Protein AF-A0A6P6WYI9-F1 (afdb_monomer_lite)

Secondary structure (DSSP, 8-state):
------TT-PPP--PPB-S-S-HHHHHHHHHHHHHHTT--HHHHHHHGGGGB-HHHHHHHHTSPTT---SHHHHHHHHHHHHGGGS--PPPGGGGGG-PPPTT--HHHHHHHHHHHHTTSSS--HHHHHHHHHHTSPSSHHHHHHHHS---SHHHHHHHHHHHHHHHHHHHHHHHHHHHHT-S-SSSSSSSS-----------------

Structure (mmCIF, N/CA/C/O backbone):
data_AF-A0A6P6WYI9-F1
#
_entry.id   AF-A0A6P6WYI9-F1
#
loop_
_atom_site.group_PDB
_atom_site.id
_atom_site.type_symbol
_atom_site.label_atom_id
_atom_site.label_alt_id
_atom_site.label_comp_id
_atom_site.label_asym_id
_atom_site.label_entity_id
_atom_site.label_seq_id
_atom_site.pdbx_PDB_ins_code
_atom_site.Cartn_x
_atom_site.Cartn_y
_atom_site.Cartn_z
_atom_site.occupancy
_atom_site.B_iso_or_equiv
_atom_site.auth_seq_id
_atom_site.auth_comp_id
_atom_site.auth_asym_id
_atom_site.auth_atom_id
_atom_site.pdbx_PDB_model_num
ATOM 1 N N . MET A 1 1 ? 25.125 -23.340 -33.933 1.00 39.91 1 MET A N 1
ATOM 2 C CA . MET A 1 1 ? 24.617 -22.852 -32.630 1.00 39.91 1 MET A CA 1
ATOM 3 C C . MET A 1 1 ? 23.196 -23.364 -32.427 1.00 39.91 1 MET A C 1
ATOM 5 O O . MET A 1 1 ? 22.316 -22.996 -33.195 1.00 39.91 1 MET A O 1
ATOM 9 N N . LYS A 1 2 ? 22.971 -24.270 -31.467 1.00 37.84 2 LYS A N 1
ATOM 10 C CA . LYS A 1 2 ? 21.627 -24.784 -31.151 1.00 37.84 2 LYS A CA 1
ATOM 11 C C . LYS A 1 2 ? 20.863 -23.712 -30.361 1.00 37.84 2 LYS A C 1
ATOM 13 O O . LYS A 1 2 ? 21.356 -23.261 -29.332 1.00 37.84 2 LYS A O 1
ATOM 18 N N . ARG A 1 3 ? 19.685 -23.293 -30.841 1.00 44.09 3 ARG A N 1
ATOM 19 C CA . ARG A 1 3 ? 18.732 -22.496 -30.051 1.00 44.09 3 ARG A CA 1
ATOM 20 C C . ARG A 1 3 ? 18.259 -23.381 -28.897 1.00 44.09 3 ARG A C 1
ATOM 22 O O . ARG A 1 3 ? 17.590 -24.380 -29.141 1.00 44.09 3 ARG A O 1
ATOM 29 N N . GLY A 1 4 ? 18.658 -23.055 -27.671 1.00 42.94 4 GLY A N 1
ATOM 30 C CA . GLY A 1 4 ? 18.122 -23.706 -26.480 1.00 42.94 4 GLY A CA 1
ATOM 31 C C . GLY A 1 4 ? 16.623 -23.436 -26.399 1.00 42.94 4 GLY A C 1
ATOM 32 O O . GLY A 1 4 ? 16.208 -22.287 -26.280 1.00 42.94 4 GLY A O 1
ATOM 33 N N . SER A 1 5 ? 15.816 -24.486 -26.518 1.00 48.47 5 SER A N 1
ATOM 34 C CA . SER A 1 5 ? 14.397 -24.444 -26.179 1.00 48.47 5 SER A CA 1
ATOM 35 C C . SER A 1 5 ? 14.292 -24.362 -24.660 1.00 48.47 5 SER A C 1
ATOM 37 O O . SER A 1 5 ? 14.731 -25.287 -23.984 1.00 48.47 5 SER A O 1
ATOM 39 N N . LEU A 1 6 ? 13.739 -23.271 -24.123 1.00 49.16 6 LEU A N 1
ATOM 40 C CA . LEU A 1 6 ? 13.355 -23.184 -22.712 1.00 49.16 6 LEU A CA 1
ATOM 41 C C . LEU A 1 6 ? 12.179 -24.150 -22.487 1.00 49.16 6 LEU A C 1
ATOM 43 O O . LEU A 1 6 ? 11.105 -23.910 -23.044 1.00 49.16 6 LEU A O 1
ATOM 47 N N . PRO A 1 7 ? 12.339 -25.253 -21.735 1.00 47.44 7 PRO A N 1
ATOM 48 C CA . PRO A 1 7 ? 11.233 -26.163 -21.486 1.00 47.44 7 PRO A CA 1
ATOM 49 C C . PRO A 1 7 ? 10.217 -25.472 -20.564 1.00 47.44 7 PRO A C 1
ATOM 51 O O . PRO A 1 7 ? 10.558 -25.020 -19.476 1.00 47.44 7 PRO A O 1
ATOM 54 N N . ASN A 1 8 ? 8.964 -25.380 -21.017 1.00 55.22 8 ASN A N 1
ATOM 55 C CA . ASN A 1 8 ? 7.774 -25.031 -20.228 1.00 55.22 8 ASN A CA 1
ATOM 56 C C . ASN A 1 8 ? 7.814 -23.724 -19.408 1.00 55.22 8 ASN A C 1
ATOM 58 O O . ASN A 1 8 ? 7.170 -23.643 -18.360 1.00 55.22 8 ASN A O 1
ATOM 62 N N . PHE A 1 9 ? 8.486 -22.670 -19.886 1.00 60.91 9 PHE A N 1
ATOM 63 C CA . PHE A 1 9 ? 8.340 -21.345 -19.277 1.00 60.91 9 PHE A CA 1
ATOM 64 C C . PHE A 1 9 ? 6.944 -20.777 -19.579 1.00 60.91 9 PHE A C 1
ATOM 66 O O . PHE A 1 9 ? 6.682 -20.278 -20.675 1.00 60.91 9 PHE A O 1
ATOM 73 N N . LYS A 1 10 ? 6.031 -20.873 -18.610 1.00 67.25 10 LYS A N 1
ATOM 74 C CA . LYS A 1 10 ? 4.743 -20.177 -18.656 1.00 67.25 10 LYS A CA 1
ATOM 75 C C . LYS A 1 10 ? 4.925 -18.786 -18.067 1.00 67.25 10 LYS A C 1
ATOM 77 O O . LYS A 1 10 ? 5.412 -18.641 -16.949 1.00 67.25 10 LYS A O 1
ATOM 82 N N . LEU A 1 11 ? 4.529 -17.772 -18.830 1.00 73.00 11 LEU A N 1
ATOM 83 C CA . LEU A 1 11 ? 4.530 -16.394 -18.357 1.00 73.00 11 LEU A CA 1
ATOM 84 C C . LEU A 1 11 ? 3.631 -16.276 -17.116 1.00 73.00 11 LEU A C 1
ATOM 86 O O . LEU A 1 11 ? 2.504 -16.780 -17.147 1.00 73.00 11 LEU A O 1
ATOM 90 N N . PRO A 1 12 ? 4.100 -15.617 -16.042 1.00 78.12 12 PRO A N 1
ATOM 91 C CA . PRO A 1 12 ? 3.256 -15.313 -14.899 1.00 78.12 12 PRO A CA 1
ATOM 92 C C . PRO A 1 12 ? 2.014 -14.538 -15.341 1.00 78.12 12 PRO A C 1
ATOM 94 O O . PRO A 1 12 ? 2.100 -13.636 -16.178 1.00 78.12 12 PRO A O 1
ATOM 97 N N . THR A 1 13 ? 0.860 -14.859 -14.763 1.00 81.81 13 THR A N 1
ATOM 98 C CA . THR A 1 13 ? -0.363 -14.083 -14.977 1.00 81.81 13 THR A CA 1
ATOM 99 C C . THR A 1 13 ? -0.266 -12.788 -14.173 1.00 81.81 13 THR A C 1
ATOM 101 O O . THR A 1 13 ? -0.633 -12.740 -13.003 1.00 81.81 13 THR A O 1
ATOM 104 N N . LEU A 1 14 ? 0.277 -11.744 -14.795 1.00 87.81 14 LEU A N 1
ATOM 105 C CA . LEU A 1 14 ? 0.334 -10.393 -14.240 1.00 87.81 14 LEU A CA 1
ATOM 106 C C . LEU A 1 14 ? -0.554 -9.470 -15.065 1.00 87.81 14 LEU A C 1
ATOM 108 O O . LEU A 1 14 ? -0.603 -9.582 -16.291 1.00 87.81 14 LEU A O 1
ATOM 112 N N . LEU A 1 15 ? -1.221 -8.536 -14.391 1.00 90.19 15 LEU A N 1
ATOM 113 C CA . LEU A 1 15 ? -1.984 -7.497 -15.068 1.00 90.19 15 LEU A CA 1
ATOM 114 C C . LEU A 1 15 ? -1.015 -6.563 -15.821 1.00 90.19 15 LEU A C 1
ATOM 116 O O . LEU A 1 15 ? -0.094 -6.029 -15.192 1.00 90.19 15 LEU A O 1
ATOM 120 N N . PRO A 1 16 ? -1.196 -6.351 -17.138 1.00 94.50 16 PRO A N 1
ATOM 121 C CA . PRO A 1 16 ? -0.377 -5.406 -17.881 1.00 94.50 16 PRO A CA 1
ATOM 122 C C . PRO A 1 16 ? -0.572 -3.973 -17.379 1.00 94.50 16 PRO A C 1
ATOM 124 O O . PRO A 1 16 ? -1.687 -3.561 -17.062 1.00 94.50 16 PRO A O 1
ATOM 127 N N . TYR A 1 17 ? 0.501 -3.189 -17.352 1.00 96.81 17 TYR A N 1
ATOM 128 C CA . TYR A 1 17 ? 0.447 -1.787 -16.947 1.00 96.81 17 TYR A CA 1
ATOM 129 C C . TYR A 1 17 ? 0.025 -0.894 -18.111 1.00 96.81 17 TYR A C 1
ATOM 131 O O . TYR A 1 17 ? 0.674 -0.890 -19.155 1.00 96.81 17 TYR A O 1
ATOM 139 N N . ASP A 1 18 ? -1.048 -0.125 -17.947 1.00 95.12 18 ASP A N 1
ATOM 140 C CA . ASP A 1 18 ? -1.584 0.789 -18.970 1.00 95.12 18 ASP A CA 1
ATOM 141 C C . ASP A 1 18 ? -0.986 2.202 -18.924 1.00 95.12 18 ASP A C 1
ATOM 143 O O . ASP A 1 18 ? -1.166 2.985 -19.863 1.00 95.12 18 ASP A O 1
ATOM 147 N N . GLY A 1 19 ? -0.243 2.526 -17.865 1.00 93.88 19 GLY A N 1
ATOM 148 C CA . GLY A 1 19 ? 0.228 3.881 -17.584 1.00 93.88 19 GLY A CA 1
ATOM 149 C C . GLY A 1 19 ? -0.501 4.570 -16.429 1.00 93.88 19 GLY A C 1
ATOM 150 O O . GLY A 1 19 ? -0.236 5.747 -16.196 1.00 93.88 19 GLY A O 1
ATOM 151 N N . ARG A 1 20 ? -1.414 3.885 -15.729 1.00 91.94 20 ARG A N 1
ATOM 152 C CA . ARG A 1 20 ? -2.145 4.384 -14.556 1.00 91.94 20 ARG A CA 1
ATOM 153 C C . ARG A 1 20 ? -1.809 3.562 -13.314 1.00 91.94 20 ARG A C 1
ATOM 155 O O . ARG A 1 20 ? -1.570 2.360 -13.391 1.00 91.94 20 ARG A O 1
ATOM 162 N N . GLY A 1 21 ? -1.876 4.202 -12.149 1.00 89.50 21 GLY A N 1
ATOM 163 C CA . GLY A 1 21 ? -1.577 3.552 -10.877 1.00 89.50 21 GLY A CA 1
ATOM 164 C C . GLY A 1 21 ? -0.116 3.720 -10.468 1.00 89.50 21 GLY A C 1
ATOM 165 O O . GLY A 1 21 ? 0.598 4.578 -10.985 1.00 89.50 21 GLY A O 1
ATOM 166 N N . ASP A 1 22 ? 0.298 2.938 -9.472 1.00 91.19 22 ASP A N 1
ATOM 167 C CA . ASP A 1 22 ? 1.640 3.036 -8.904 1.00 91.19 22 ASP A CA 1
ATOM 168 C C . ASP A 1 22 ? 2.657 2.228 -9.740 1.00 91.19 22 ASP A C 1
ATOM 170 O O . ASP A 1 22 ? 2.578 0.991 -9.766 1.00 91.19 22 ASP A O 1
ATOM 174 N N . PRO A 1 23 ? 3.618 2.890 -10.412 1.00 94.50 23 PRO A N 1
ATOM 175 C CA . PRO A 1 23 ? 4.603 2.208 -11.245 1.00 94.50 23 PRO A CA 1
ATOM 176 C C . PRO A 1 23 ? 5.610 1.376 -10.434 1.00 94.50 23 PRO A C 1
ATOM 178 O O . PRO A 1 23 ? 6.108 0.372 -10.946 1.00 94.50 23 PRO A O 1
ATOM 181 N N . GLU A 1 24 ? 5.897 1.739 -9.178 1.00 93.75 24 GLU A N 1
ATOM 182 C CA . GLU A 1 24 ? 6.796 0.966 -8.310 1.00 93.75 24 GLU A CA 1
ATOM 183 C C . GLU A 1 24 ? 6.151 -0.363 -7.923 1.00 93.75 24 GLU A C 1
ATOM 185 O O . GLU A 1 24 ? 6.794 -1.408 -8.023 1.00 93.75 24 GLU A O 1
ATOM 190 N N . ASN A 1 25 ? 4.858 -0.350 -7.580 1.00 92.12 25 ASN A N 1
ATOM 191 C CA . ASN A 1 25 ? 4.119 -1.580 -7.284 1.00 92.12 25 ASN A CA 1
ATOM 192 C C . ASN A 1 25 ? 4.085 -2.525 -8.491 1.00 92.12 25 ASN A C 1
ATOM 194 O O . ASN A 1 25 ? 4.284 -3.732 -8.331 1.00 92.12 25 ASN A O 1
ATOM 198 N N . HIS A 1 26 ? 3.877 -1.991 -9.702 1.00 95.38 26 HIS A N 1
ATOM 199 C CA . HIS A 1 26 ? 3.927 -2.800 -10.920 1.00 95.38 26 HIS A CA 1
ATOM 200 C C . HIS A 1 26 ? 5.315 -3.417 -11.137 1.00 95.38 26 HIS A C 1
ATOM 202 O O . HIS A 1 26 ? 5.415 -4.628 -11.339 1.00 95.38 26 HIS A O 1
ATOM 208 N N . LEU A 1 27 ? 6.388 -2.620 -11.047 1.00 96.00 27 LEU A N 1
ATOM 209 C CA . LEU A 1 27 ? 7.759 -3.120 -11.188 1.00 96.00 27 LEU A CA 1
ATOM 210 C C . LEU A 1 27 ? 8.105 -4.164 -10.127 1.00 96.00 27 LEU A C 1
ATOM 212 O O . LEU A 1 27 ? 8.719 -5.176 -10.455 1.00 96.00 27 LEU A O 1
ATOM 216 N N . HIS A 1 28 ? 7.693 -3.954 -8.877 1.00 94.69 28 HIS A N 1
ATOM 217 C CA . HIS A 1 28 ? 7.930 -4.902 -7.798 1.00 94.69 28 HIS A CA 1
ATOM 218 C C . HIS A 1 28 ? 7.238 -6.242 -8.071 1.00 94.69 28 HIS A C 1
ATOM 220 O O . HIS A 1 28 ? 7.881 -7.289 -7.978 1.00 94.69 28 HIS A O 1
ATOM 226 N N . ALA A 1 29 ? 5.957 -6.224 -8.454 1.00 94.19 29 ALA A N 1
ATOM 227 C CA . ALA A 1 29 ? 5.210 -7.434 -8.794 1.00 94.19 29 ALA A CA 1
ATOM 228 C C . ALA A 1 29 ? 5.814 -8.154 -10.010 1.00 94.19 29 ALA A C 1
ATOM 230 O O . ALA A 1 29 ? 6.025 -9.366 -9.969 1.00 94.19 29 ALA A O 1
ATOM 231 N N . PHE A 1 30 ? 6.153 -7.400 -11.060 1.00 95.12 30 PHE A N 1
ATOM 232 C CA . PHE A 1 30 ? 6.799 -7.918 -12.260 1.00 95.12 30 PHE A CA 1
ATOM 233 C C . PHE A 1 30 ? 8.150 -8.566 -11.935 1.00 95.12 30 PHE A C 1
ATOM 235 O O . PHE A 1 30 ? 8.316 -9.767 -12.128 1.00 95.12 30 PHE A O 1
ATOM 242 N N . ILE A 1 31 ? 9.100 -7.821 -11.369 1.00 94.62 31 ILE A N 1
ATOM 243 C CA . ILE A 1 31 ? 10.450 -8.324 -11.083 1.00 94.62 31 ILE A CA 1
ATOM 244 C C . ILE A 1 31 ? 10.399 -9.516 -10.119 1.00 94.62 31 ILE A C 1
ATOM 246 O O . ILE A 1 31 ? 11.080 -10.513 -10.356 1.00 94.62 31 ILE A O 1
ATOM 250 N N . SER A 1 32 ? 9.574 -9.456 -9.070 1.00 93.06 32 SER A N 1
ATOM 251 C CA . SER A 1 32 ? 9.430 -10.556 -8.106 1.00 93.06 32 SER A CA 1
ATOM 252 C C . SER A 1 32 ? 8.931 -11.842 -8.764 1.00 93.06 32 SER A C 1
ATOM 254 O O . SER A 1 32 ? 9.475 -12.915 -8.498 1.00 93.06 32 SER A O 1
ATOM 256 N N . ALA A 1 33 ? 7.957 -11.744 -9.676 1.00 92.00 33 ALA A N 1
ATOM 257 C CA . ALA A 1 33 ? 7.435 -12.902 -10.395 1.00 92.00 33 ALA A CA 1
ATOM 258 C C . ALA A 1 33 ? 8.512 -13.587 -11.247 1.00 92.00 33 ALA A C 1
ATOM 260 O O . ALA A 1 33 ? 8.584 -14.810 -11.260 1.00 92.00 33 ALA A O 1
ATOM 261 N N . PHE A 1 34 ? 9.377 -12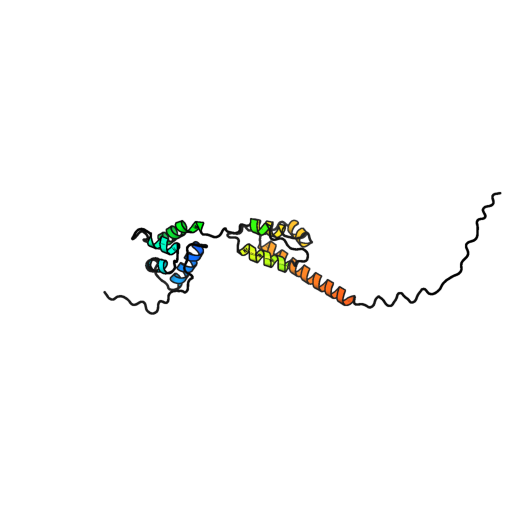.830 -11.928 1.00 91.56 34 PHE A N 1
ATOM 262 C CA . PHE A 1 34 ? 10.440 -13.405 -12.765 1.00 91.56 34 PHE A CA 1
ATOM 263 C C . PHE A 1 34 ? 11.656 -13.878 -11.962 1.00 91.56 34 PHE A C 1
ATOM 265 O O . PHE A 1 34 ? 12.274 -14.883 -12.323 1.00 91.56 34 PHE A O 1
ATOM 272 N N . ARG A 1 35 ? 11.970 -13.216 -10.844 1.00 89.94 35 ARG A N 1
ATOM 273 C CA . ARG A 1 35 ? 13.013 -13.670 -9.913 1.00 89.94 35 ARG A CA 1
ATOM 274 C C . ARG A 1 35 ? 12.679 -15.019 -9.282 1.00 89.94 35 ARG A C 1
ATOM 276 O O . ARG A 1 35 ? 13.592 -15.816 -9.089 1.00 89.94 35 ARG A O 1
ATOM 283 N N . LEU A 1 36 ? 11.397 -15.309 -9.040 1.00 88.25 36 LEU A N 1
ATOM 284 C CA . LEU A 1 36 ? 10.948 -16.622 -8.559 1.00 88.25 36 LEU A CA 1
ATOM 285 C C . LEU A 1 36 ? 11.334 -17.763 -9.516 1.00 88.25 36 LEU A C 1
ATOM 287 O O . LEU A 1 36 ? 11.640 -18.863 -9.070 1.00 88.25 36 LEU A O 1
ATOM 291 N N . TYR A 1 37 ? 11.372 -17.490 -10.821 1.00 87.25 37 TYR A N 1
ATOM 292 C CA . TYR A 1 37 ? 11.801 -18.443 -11.850 1.00 87.25 37 TYR A CA 1
ATOM 293 C C . TYR A 1 37 ? 13.294 -18.330 -12.196 1.00 87.25 37 TYR A C 1
ATOM 295 O O . TYR A 1 37 ? 13.721 -18.851 -13.226 1.00 87.25 37 TYR A O 1
ATOM 303 N N . CYS A 1 38 ? 14.085 -17.625 -11.378 1.00 88.44 38 CYS A N 1
ATOM 304 C CA . CYS A 1 38 ? 15.516 -17.391 -11.594 1.00 88.44 38 CYS A CA 1
ATOM 305 C C . CYS A 1 38 ? 15.846 -16.833 -12.992 1.00 88.44 38 CYS A C 1
ATOM 307 O O . CYS A 1 38 ? 16.894 -17.134 -13.567 1.00 88.44 38 CYS A O 1
ATOM 309 N N . VAL A 1 39 ? 14.946 -16.027 -13.561 1.00 90.94 39 VAL A N 1
ATOM 310 C CA . VAL A 1 39 ? 15.145 -15.421 -14.880 1.00 90.94 39 VAL A CA 1
ATOM 311 C C . VAL A 1 39 ? 16.174 -14.299 -14.769 1.00 90.94 39 VAL A C 1
ATOM 313 O O . VAL A 1 39 ? 16.099 -13.465 -13.870 1.00 90.94 39 VAL A O 1
ATOM 316 N N . SER A 1 40 ? 17.135 -14.267 -15.693 1.00 92.75 40 SER A N 1
ATOM 317 C CA . SER A 1 40 ? 18.181 -13.244 -15.699 1.00 92.75 40 SER A CA 1
ATOM 318 C C . SER A 1 40 ? 17.631 -11.855 -16.032 1.00 92.75 40 SER A C 1
ATOM 320 O O . SER A 1 40 ? 16.721 -11.709 -16.850 1.00 92.75 40 SER A O 1
ATOM 322 N N . ASP A 1 41 ? 18.257 -10.816 -15.481 1.00 93.50 41 ASP A N 1
ATOM 323 C CA . ASP A 1 41 ? 17.900 -9.410 -15.715 1.00 93.50 41 ASP A CA 1
ATOM 324 C C . ASP A 1 41 ? 17.799 -9.049 -17.206 1.00 93.50 41 ASP A C 1
ATOM 326 O O . ASP A 1 41 ? 16.889 -8.337 -17.627 1.00 93.50 41 ASP A O 1
ATOM 330 N N . SER A 1 42 ? 18.688 -9.595 -18.041 1.00 9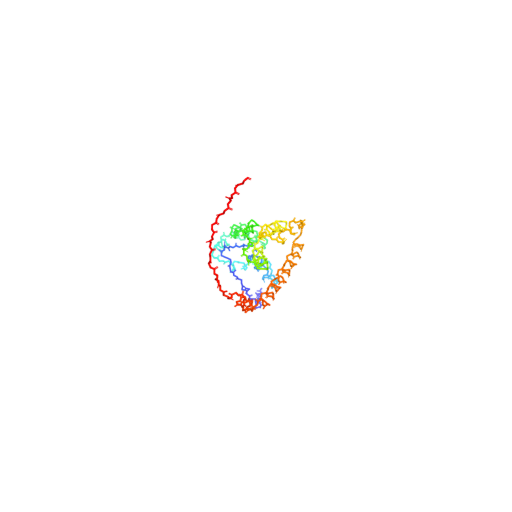1.19 42 SER A N 1
ATOM 331 C CA . SER A 1 42 ? 18.664 -9.362 -19.490 1.00 91.19 42 SER A CA 1
ATOM 332 C C . SER A 1 42 ? 17.414 -9.928 -20.168 1.00 91.19 42 SER A C 1
ATOM 334 O O . SER A 1 42 ? 16.909 -9.337 -21.125 1.00 91.19 42 SER A O 1
ATOM 336 N N . VAL A 1 43 ? 16.893 -11.055 -19.680 1.00 91.94 43 VAL A N 1
ATOM 337 C CA . VAL A 1 43 ? 15.643 -11.650 -20.164 1.00 91.94 43 VAL A CA 1
ATOM 338 C C . VAL A 1 43 ? 14.443 -10.894 -19.594 1.00 91.94 43 VAL A C 1
ATOM 340 O O . VAL A 1 43 ? 13.518 -10.600 -20.350 1.00 91.94 43 VAL A O 1
ATOM 343 N N . ILE A 1 44 ? 14.488 -10.491 -18.319 1.00 93.12 44 ILE A N 1
ATOM 344 C CA . ILE A 1 44 ? 13.465 -9.6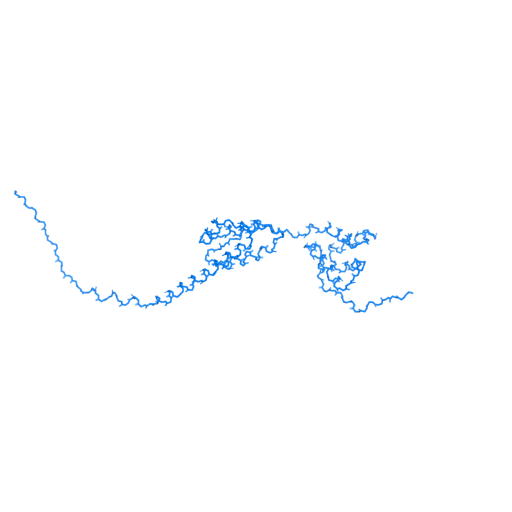40 -17.686 1.00 93.12 44 ILE A CA 1
ATOM 345 C C . ILE A 1 44 ? 13.246 -8.363 -18.511 1.00 93.12 44 ILE A C 1
ATOM 347 O O . ILE A 1 44 ? 12.112 -8.070 -18.894 1.00 93.12 44 ILE A O 1
ATOM 351 N N . CYS A 1 45 ? 14.318 -7.654 -18.881 1.00 93.31 45 CYS A N 1
ATOM 352 C CA . CYS A 1 45 ? 14.219 -6.441 -19.698 1.00 93.31 45 CYS A CA 1
ATOM 353 C C . CYS A 1 45 ? 13.581 -6.682 -21.072 1.00 93.31 45 CYS A C 1
ATOM 355 O O . CYS A 1 45 ? 12.824 -5.844 -21.556 1.00 93.31 45 CYS A O 1
ATOM 357 N N . ARG A 1 46 ? 13.872 -7.824 -21.709 1.00 91.12 46 ARG A N 1
ATOM 358 C CA . ARG A 1 46 ? 13.312 -8.175 -23.027 1.00 91.12 46 ARG A CA 1
ATOM 359 C C . ARG A 1 46 ? 11.834 -8.535 -22.962 1.00 91.12 46 ARG A C 1
ATOM 361 O O . ARG A 1 46 ? 11.115 -8.300 -23.927 1.00 91.12 46 ARG A O 1
ATOM 368 N N . ILE A 1 47 ? 11.396 -9.128 -21.856 1.00 92.62 47 ILE A N 1
ATOM 369 C CA . ILE A 1 47 ? 10.013 -9.566 -21.664 1.00 92.62 47 ILE A CA 1
ATOM 370 C C . ILE A 1 47 ? 9.119 -8.412 -21.193 1.00 92.62 47 ILE A C 1
ATOM 372 O O . ILE A 1 47 ? 7.934 -8.403 -21.515 1.00 92.62 47 ILE A O 1
ATOM 376 N N . PHE A 1 48 ? 9.669 -7.420 -20.488 1.00 94.38 48 PHE A N 1
ATOM 377 C CA . PHE A 1 48 ? 8.914 -6.299 -19.918 1.00 94.38 48 PHE A CA 1
ATOM 378 C C . PHE A 1 48 ? 7.859 -5.663 -20.847 1.00 94.38 48 PHE A C 1
ATOM 380 O O . PHE A 1 48 ? 6.728 -5.486 -20.397 1.00 94.38 48 PHE A O 1
ATOM 387 N N . PRO A 1 49 ? 8.121 -5.406 -22.146 1.00 93.62 49 PRO A N 1
ATOM 388 C CA . PRO A 1 49 ? 7.135 -4.783 -23.038 1.00 93.62 49 PRO A CA 1
ATOM 389 C C . PRO A 1 49 ? 5.853 -5.602 -23.232 1.00 93.62 49 PRO A C 1
ATOM 391 O O . PRO A 1 49 ? 4.807 -5.038 -23.552 1.00 93.62 49 PRO A O 1
ATOM 394 N N . VAL A 1 50 ? 5.915 -6.924 -23.027 1.00 93.62 50 VAL A N 1
ATOM 395 C CA . VAL A 1 50 ? 4.751 -7.826 -23.082 1.00 93.62 50 VAL A CA 1
ATOM 396 C C . VAL A 1 50 ? 3.753 -7.500 -21.968 1.00 93.62 50 VAL A C 1
ATOM 398 O O . VAL A 1 50 ? 2.548 -7.641 -22.164 1.00 93.62 50 VAL A O 1
ATOM 401 N N . PHE A 1 51 ? 4.245 -6.995 -20.835 1.00 95.50 51 PHE A N 1
ATOM 402 C CA . PHE A 1 51 ? 3.464 -6.625 -19.653 1.00 95.50 51 PHE A CA 1
ATOM 403 C C . PHE A 1 51 ? 3.082 -5.142 -19.625 1.00 95.50 51 PHE A C 1
ATOM 405 O O . PHE A 1 51 ? 2.632 -4.637 -18.601 1.00 95.50 51 PHE A O 1
ATOM 412 N N . LEU A 1 52 ? 3.216 -4.445 -20.754 1.00 96.69 52 LEU A N 1
ATOM 413 C CA . LEU A 1 52 ? 2.748 -3.075 -20.926 1.00 96.69 52 LEU A CA 1
ATOM 414 C C . LEU A 1 52 ? 1.565 -3.036 -21.892 1.00 96.69 52 LEU A C 1
ATOM 416 O O . LEU A 1 52 ? 1.513 -3.787 -22.868 1.00 96.69 52 LEU A O 1
ATOM 420 N N . GLN A 1 53 ? 0.647 -2.102 -21.686 1.00 96.44 53 GLN A N 1
ATOM 421 C CA . GLN A 1 53 ? -0.459 -1.813 -22.595 1.00 96.44 53 GLN A CA 1
ATOM 422 C C . GLN A 1 53 ? -0.630 -0.302 -22.790 1.00 96.44 53 GLN A C 1
ATOM 424 O O . GLN A 1 53 ? 0.039 0.499 -22.139 1.00 96.44 53 GLN A O 1
ATOM 429 N N . GLU A 1 54 ? -1.477 0.078 -23.747 1.00 95.44 54 GLU A N 1
ATOM 430 C CA . GLU A 1 54 ? -1.867 1.468 -24.018 1.00 95.44 54 GLU A CA 1
ATOM 431 C C . GLU A 1 54 ? -0.685 2.463 -24.016 1.00 95.44 54 GLU A C 1
ATOM 433 O O . GLU A 1 54 ? 0.231 2.374 -24.842 1.00 95.44 54 GLU A O 1
ATOM 438 N N . THR A 1 55 ? -0.711 3.425 -23.093 1.00 95.69 55 THR A N 1
ATOM 439 C CA . THR A 1 55 ? 0.245 4.528 -22.981 1.00 95.69 55 THR A CA 1
ATOM 440 C C . THR A 1 55 ? 1.632 4.024 -22.605 1.00 95.69 55 THR A C 1
ATOM 442 O O . THR A 1 55 ? 2.627 4.506 -23.151 1.00 95.69 55 THR A O 1
ATOM 445 N N . ALA A 1 56 ? 1.711 3.020 -21.729 1.00 97.12 56 ALA A N 1
ATOM 446 C CA . ALA A 1 56 ? 2.980 2.434 -21.318 1.00 97.12 56 ALA A CA 1
ATOM 447 C C . ALA A 1 56 ? 3.677 1.700 -22.464 1.00 97.12 56 ALA A C 1
ATOM 449 O O . ALA A 1 56 ? 4.875 1.890 -22.682 1.00 97.12 56 ALA A O 1
ATOM 450 N N . ARG A 1 57 ? 2.923 0.934 -23.263 1.00 96.31 57 ARG A N 1
ATOM 451 C CA . ARG A 1 57 ? 3.483 0.254 -24.439 1.00 96.31 57 ARG A CA 1
ATOM 452 C C . ARG A 1 57 ? 3.960 1.254 -25.491 1.00 96.31 57 ARG A C 1
ATOM 454 O O . ARG A 1 57 ? 5.067 1.107 -25.998 1.00 96.31 57 ARG A O 1
ATOM 461 N N . LYS A 1 58 ? 3.160 2.288 -25.786 1.00 96.12 58 LYS A N 1
ATOM 462 C CA . LYS A 1 58 ? 3.539 3.354 -26.734 1.00 96.12 58 LYS A CA 1
ATOM 463 C C . LYS A 1 58 ? 4.829 4.054 -26.317 1.00 96.12 58 LYS A C 1
ATOM 465 O O . LYS A 1 58 ? 5.699 4.261 -27.154 1.00 96.12 58 LYS A O 1
ATOM 470 N N . TRP A 1 59 ? 4.962 4.380 -25.031 1.00 96.38 59 TRP A N 1
ATOM 471 C CA . TRP A 1 59 ? 6.191 4.960 -24.497 1.00 96.38 59 TRP A CA 1
ATOM 472 C C . TRP A 1 59 ? 7.392 4.034 -24.706 1.00 96.38 59 TRP A C 1
ATOM 474 O O . TRP A 1 59 ? 8.402 4.487 -25.233 1.00 96.38 59 TRP A O 1
ATOM 484 N N . PHE A 1 60 ? 7.273 2.749 -24.353 1.00 95.00 60 PHE A N 1
ATOM 485 C CA . PHE A 1 60 ? 8.385 1.808 -24.485 1.00 95.00 60 PHE A CA 1
ATOM 486 C C . PHE A 1 60 ? 8.822 1.644 -25.947 1.00 95.00 60 PHE A C 1
ATOM 488 O O . PHE A 1 60 ? 10.011 1.677 -26.246 1.00 95.00 60 PHE A O 1
ATOM 495 N N . CYS A 1 61 ? 7.865 1.510 -26.872 1.00 93.06 61 CYS A N 1
ATOM 496 C CA . CYS A 1 61 ? 8.145 1.405 -28.307 1.00 93.06 61 CYS A CA 1
ATOM 497 C C . CYS A 1 61 ? 8.757 2.681 -28.907 1.00 93.06 61 CYS A C 1
ATOM 499 O O . CYS A 1 61 ? 9.396 2.599 -29.950 1.00 93.06 61 CYS A O 1
ATOM 501 N N . GLY A 1 62 ? 8.554 3.839 -28.273 1.00 93.62 62 GLY A N 1
ATOM 502 C CA . GLY A 1 62 ? 9.132 5.118 -28.689 1.00 93.62 62 GLY A CA 1
ATOM 503 C C . GLY A 1 62 ? 10.522 5.405 -28.115 1.00 93.62 62 GLY A C 1
ATOM 504 O O . GLY A 1 62 ? 11.081 6.458 -28.409 1.00 93.62 62 GLY A O 1
ATOM 505 N N . LEU A 1 63 ? 11.078 4.519 -27.282 1.00 93.69 63 LEU A N 1
ATOM 506 C CA . LEU A 1 63 ? 12.436 4.683 -26.767 1.00 93.69 63 LEU A CA 1
ATOM 507 C C . LEU A 1 63 ? 13.469 4.501 -27.881 1.00 93.69 63 LEU A C 1
ATOM 509 O O . LEU A 1 63 ? 13.310 3.671 -28.777 1.00 93.69 63 LEU A O 1
ATOM 513 N N . GLU A 1 64 ? 14.575 5.237 -27.780 1.00 92.19 64 GLU A N 1
ATOM 514 C CA . GLU A 1 64 ? 15.708 5.058 -28.682 1.00 92.19 64 GLU A CA 1
ATOM 515 C C . GLU A 1 64 ? 16.210 3.611 -28.650 1.00 92.19 64 GLU A C 1
ATOM 517 O O . GLU A 1 64 ? 16.294 2.963 -27.596 1.00 92.19 64 GLU A O 1
ATOM 522 N N . SER A 1 65 ? 16.563 3.101 -29.829 1.00 86.62 65 SER A N 1
ATOM 523 C CA . SER A 1 65 ? 17.091 1.749 -29.969 1.00 86.62 65 SER A CA 1
ATOM 524 C C . SER A 1 65 ? 18.336 1.570 -29.105 1.00 86.62 65 SER A C 1
ATOM 526 O O . SER A 1 65 ? 19.254 2.380 -29.156 1.00 86.62 65 SER A O 1
ATOM 528 N N . ARG A 1 66 ? 18.384 0.469 -28.345 1.00 84.25 66 ARG A N 1
ATOM 529 C CA . ARG A 1 66 ? 19.489 0.138 -27.424 1.00 84.25 66 ARG A CA 1
ATOM 530 C C . ARG A 1 66 ? 19.701 1.156 -26.292 1.00 84.25 66 ARG A C 1
ATOM 532 O O . ARG A 1 66 ? 20.782 1.197 -25.734 1.00 84.25 66 ARG A O 1
ATOM 539 N N . SER A 1 67 ? 18.684 1.925 -25.905 1.00 89.19 67 SER A N 1
ATOM 540 C CA . SER A 1 67 ? 18.780 2.878 -24.782 1.00 89.19 67 SER A CA 1
ATOM 541 C C . SER A 1 67 ? 18.680 2.254 -23.380 1.00 89.19 67 SER A C 1
ATOM 543 O O . SER A 1 67 ? 18.757 2.979 -22.389 1.00 89.19 67 SER A O 1
ATOM 545 N N . ILE A 1 68 ? 18.475 0.937 -23.278 1.00 91.44 68 ILE A N 1
ATOM 546 C CA . ILE A 1 68 ? 18.374 0.191 -22.017 1.00 91.44 68 ILE A CA 1
ATOM 547 C C . ILE A 1 68 ? 19.389 -0.953 -22.046 1.00 91.44 68 ILE A C 1
ATOM 549 O O . ILE A 1 68 ? 19.221 -1.921 -22.792 1.00 91.44 68 ILE A O 1
ATOM 553 N N . PHE A 1 69 ? 20.422 -0.849 -21.217 1.00 90.19 69 PHE A N 1
ATOM 554 C CA . PHE A 1 69 ? 21.524 -1.802 -21.081 1.00 90.19 69 PHE A CA 1
ATOM 555 C C . PHE A 1 69 ? 21.425 -2.652 -19.809 1.00 90.19 69 PHE A C 1
ATOM 557 O O . PHE A 1 69 ? 22.040 -3.716 -19.738 1.00 90.19 69 PHE A O 1
ATOM 564 N N . SER A 1 70 ? 20.636 -2.229 -18.816 1.00 95.31 70 SER A N 1
ATOM 565 C CA . SER A 1 70 ? 20.453 -2.960 -17.556 1.00 95.31 70 SER A CA 1
ATOM 566 C C . SER A 1 70 ? 19.017 -2.909 -17.030 1.00 95.31 70 SER A C 1
ATOM 568 O O . SER A 1 70 ? 18.218 -2.056 -17.421 1.00 95.31 70 SER A O 1
ATOM 570 N N . LEU A 1 71 ? 18.692 -3.812 -16.097 1.00 95.50 71 LEU A N 1
ATOM 571 C CA . LEU A 1 71 ? 17.421 -3.765 -15.369 1.00 95.50 71 LEU A CA 1
ATOM 572 C C . LEU A 1 71 ? 17.292 -2.482 -14.537 1.00 95.50 71 LEU A C 1
ATOM 574 O O . LEU A 1 71 ? 16.210 -1.907 -14.474 1.00 95.50 71 LEU A O 1
ATOM 578 N N . GLY A 1 72 ? 18.392 -1.987 -13.964 1.00 96.56 72 GLY A N 1
ATOM 579 C CA . GLY A 1 72 ? 18.401 -0.719 -13.230 1.00 96.56 72 GLY A CA 1
ATOM 580 C C . GLY A 1 72 ? 18.029 0.478 -14.110 1.00 96.56 72 GLY A C 1
ATOM 581 O O . GLY A 1 72 ? 17.224 1.315 -13.709 1.00 96.56 72 GLY A O 1
ATOM 582 N N . GLU A 1 73 ? 18.542 0.540 -15.340 1.00 96.25 73 GLU A N 1
ATOM 583 C CA . GLU A 1 73 ? 18.170 1.594 -16.294 1.00 96.25 73 GLU A CA 1
ATOM 584 C C . GLU A 1 73 ? 16.713 1.497 -16.738 1.00 96.25 73 GLU A C 1
ATOM 586 O O . GLU A 1 73 ? 16.046 2.527 -16.864 1.00 96.25 73 GLU A O 1
ATOM 591 N N . LEU A 1 74 ? 16.206 0.277 -16.948 1.00 96.44 74 LEU A N 1
ATOM 592 C CA . LEU A 1 74 ? 14.795 0.056 -17.247 1.00 96.44 74 LEU A CA 1
ATOM 593 C C . LEU A 1 74 ? 13.910 0.609 -16.127 1.00 96.44 74 LEU A C 1
ATOM 595 O O . LEU A 1 74 ? 13.002 1.395 -16.398 1.00 96.44 74 LEU A O 1
ATOM 599 N N . VAL A 1 75 ? 14.201 0.218 -14.882 1.00 97.31 75 VAL A N 1
ATOM 600 C CA . VAL A 1 75 ? 13.488 0.675 -13.683 1.00 97.31 75 VAL A CA 1
ATOM 601 C C . VAL A 1 75 ? 13.523 2.198 -13.600 1.00 97.31 75 VAL A C 1
ATOM 603 O O . VAL A 1 75 ? 12.468 2.824 -13.533 1.00 97.31 75 VAL A O 1
ATOM 606 N N . ASN A 1 76 ? 14.705 2.809 -13.704 1.00 96.75 76 ASN A N 1
ATOM 607 C CA . ASN A 1 76 ? 14.857 4.261 -13.615 1.00 96.75 76 ASN A CA 1
ATOM 608 C C . ASN A 1 76 ? 14.066 5.004 -14.697 1.00 96.75 76 ASN A C 1
ATOM 610 O O . ASN A 1 76 ? 13.335 5.943 -14.386 1.00 96.75 76 ASN A O 1
ATOM 614 N N . LYS A 1 77 ? 14.162 4.583 -15.965 1.00 96.88 77 LYS A N 1
ATOM 615 C CA . LYS A 1 77 ? 13.417 5.219 -17.065 1.00 96.88 77 LYS A CA 1
ATOM 616 C C . LYS A 1 77 ? 11.907 5.052 -16.902 1.00 96.88 77 LYS A C 1
ATOM 618 O O . LYS A 1 77 ? 11.162 5.992 -17.179 1.00 96.88 77 LYS A O 1
ATOM 623 N N . PHE A 1 78 ? 11.458 3.880 -16.456 1.00 97.12 78 PHE A N 1
ATOM 624 C CA . PHE A 1 78 ? 10.041 3.605 -16.238 1.00 97.12 78 PHE A CA 1
ATOM 625 C C . PHE A 1 78 ? 9.468 4.443 -15.093 1.00 97.12 78 PHE A C 1
ATOM 627 O O . PHE A 1 78 ? 8.453 5.113 -15.283 1.00 97.12 78 PHE A O 1
ATOM 634 N N . ILE A 1 79 ? 10.147 4.478 -13.942 1.00 96.56 79 ILE A N 1
ATOM 635 C CA . ILE A 1 79 ? 9.756 5.322 -12.809 1.00 96.56 79 ILE A CA 1
ATOM 636 C C . ILE A 1 79 ? 9.753 6.789 -13.219 1.00 96.56 79 ILE A C 1
ATOM 638 O O . ILE A 1 79 ? 8.736 7.453 -13.059 1.00 96.56 79 ILE A O 1
ATOM 642 N N . HIS A 1 80 ? 10.825 7.287 -13.837 1.00 96.00 80 HIS A N 1
ATOM 643 C CA . HIS A 1 80 ? 10.883 8.675 -14.296 1.00 96.00 80 HIS A CA 1
ATOM 644 C C . HIS A 1 80 ? 9.712 9.032 -15.227 1.00 96.00 80 HIS A C 1
ATOM 646 O O . HIS A 1 80 ? 9.180 10.139 -15.168 1.00 96.00 80 HIS A O 1
ATOM 652 N N . ARG A 1 81 ? 9.278 8.099 -16.086 1.00 95.69 81 ARG A N 1
ATOM 653 C CA . ARG A 1 81 ? 8.145 8.330 -16.987 1.00 95.69 81 ARG A CA 1
ATOM 654 C C . ARG A 1 81 ? 6.795 8.348 -16.270 1.00 95.69 81 ARG A C 1
ATOM 656 O O . ARG A 1 81 ? 5.946 9.154 -16.645 1.00 95.69 81 ARG A O 1
ATOM 663 N N . PHE A 1 82 ? 6.580 7.441 -15.321 1.00 95.94 82 PHE A N 1
ATOM 664 C CA . PHE A 1 82 ? 5.255 7.158 -14.762 1.00 95.94 82 PHE A CA 1
ATOM 665 C C . PHE A 1 82 ? 5.095 7.553 -13.291 1.00 95.94 82 PHE A C 1
ATOM 667 O O . PHE A 1 82 ? 4.029 7.345 -12.733 1.00 95.94 82 PHE A O 1
ATOM 674 N N . ILE A 1 83 ? 6.083 8.167 -12.635 1.00 92.19 83 ILE A N 1
ATOM 675 C CA . ILE A 1 83 ? 5.962 8.538 -11.213 1.00 92.19 83 ILE A CA 1
ATOM 676 C C . ILE A 1 83 ? 4.752 9.444 -10.940 1.00 92.19 83 ILE A C 1
ATOM 678 O O . ILE A 1 83 ? 4.108 9.324 -9.901 1.00 92.19 83 ILE A O 1
ATOM 682 N N . SER A 1 84 ? 4.383 10.296 -11.900 1.00 88.31 84 SER A N 1
ATOM 683 C CA . SER A 1 84 ? 3.210 11.171 -11.810 1.00 88.31 84 SER A CA 1
ATOM 684 C C . SER A 1 84 ? 1.870 10.454 -12.001 1.00 88.31 84 SER A C 1
ATOM 686 O O . SER A 1 84 ? 0.837 11.036 -11.682 1.00 88.31 84 SER A O 1
ATOM 688 N N . SER A 1 85 ? 1.851 9.209 -12.498 1.00 89.56 85 SER A N 1
ATOM 689 C CA . SER A 1 85 ? 0.622 8.407 -12.587 1.00 89.56 85 SER A CA 1
ATOM 690 C C . SER A 1 85 ? 0.243 7.748 -11.263 1.00 89.56 85 SER A C 1
ATOM 692 O O . SER A 1 85 ? -0.845 7.169 -11.166 1.00 89.56 85 SER A O 1
ATOM 694 N N . ARG A 1 86 ? 1.128 7.827 -10.256 1.00 85.06 86 ARG A N 1
ATOM 695 C CA . ARG A 1 86 ? 0.863 7.352 -8.901 1.00 85.06 86 ARG A CA 1
ATOM 696 C C . ARG A 1 86 ? -0.420 8.022 -8.386 1.00 85.06 86 ARG A C 1
ATOM 698 O O . ARG A 1 86 ? -0.517 9.250 -8.425 1.00 85.06 86 ARG A O 1
ATOM 705 N N . PRO A 1 87 ? -1.405 7.249 -7.892 1.00 78.75 87 PRO A N 1
ATOM 706 C CA . PRO A 1 87 ? -2.584 7.823 -7.263 1.00 78.75 87 PRO A CA 1
ATOM 707 C C . PRO A 1 87 ? -2.156 8.742 -6.124 1.00 78.75 87 PRO A C 1
ATOM 709 O O . PRO A 1 87 ? -1.211 8.417 -5.403 1.00 78.75 87 PRO A O 1
ATOM 712 N N . THR A 1 88 ? -2.851 9.864 -5.936 1.00 71.94 88 THR A N 1
ATOM 713 C CA . THR A 1 88 ? -2.599 10.751 -4.797 1.00 71.94 88 THR A CA 1
ATOM 714 C C . THR A 1 88 ? -2.635 9.924 -3.516 1.00 71.94 88 THR A C 1
ATOM 716 O O . THR A 1 88 ? -3.662 9.334 -3.171 1.00 71.94 88 THR A O 1
ATOM 719 N N . THR A 1 89 ? -1.493 9.826 -2.838 1.00 71.12 89 THR A N 1
ATOM 720 C CA . THR A 1 89 ? -1.388 9.047 -1.611 1.00 71.12 89 THR A CA 1
ATOM 721 C C . THR A 1 89 ? -2.215 9.735 -0.537 1.00 71.12 89 THR A C 1
ATOM 723 O O . THR A 1 89 ? -2.222 10.962 -0.401 1.00 71.12 89 THR A O 1
ATOM 726 N N . LYS A 1 90 ? -2.967 8.946 0.228 1.00 78.69 90 LYS A N 1
ATOM 727 C CA . LYS A 1 90 ? -3.658 9.482 1.394 1.00 78.69 90 LYS A CA 1
ATOM 728 C C . LYS A 1 90 ? -2.587 9.877 2.403 1.00 78.69 90 LYS A C 1
ATOM 730 O O . LYS A 1 90 ? -1.747 9.063 2.772 1.00 78.69 90 LYS A O 1
ATOM 735 N N . THR A 1 91 ? -2.595 11.137 2.811 1.00 82.38 91 THR A N 1
ATOM 736 C CA . THR A 1 91 ? -1.702 11.638 3.857 1.00 82.38 91 THR A CA 1
ATOM 737 C C . THR A 1 91 ? -2.301 11.341 5.224 1.00 82.38 91 THR A C 1
ATOM 739 O O . THR A 1 91 ? -3.505 11.111 5.344 1.00 82.38 91 THR A O 1
ATOM 742 N N . SER A 1 92 ? -1.504 11.419 6.290 1.00 82.38 92 SER A N 1
ATOM 743 C CA . SER A 1 92 ? -2.020 11.270 7.657 1.00 82.38 92 SER A CA 1
ATOM 744 C C . SER A 1 92 ? -3.148 12.257 7.991 1.00 82.38 92 SER A C 1
ATOM 746 O O . SER A 1 92 ? -3.977 11.962 8.846 1.00 82.38 92 SER A O 1
ATOM 748 N N . ALA A 1 93 ? -3.245 13.391 7.281 1.00 83.50 93 ALA A N 1
ATOM 749 C CA . ALA A 1 93 ? -4.361 14.327 7.414 1.00 83.50 93 ALA A CA 1
ATOM 750 C C . ALA A 1 93 ? -5.712 13.701 7.019 1.00 83.50 93 ALA A C 1
ATOM 752 O O . ALA A 1 93 ? -6.738 14.061 7.584 1.00 83.50 93 ALA A O 1
ATOM 753 N N . TYR A 1 94 ? -5.730 12.711 6.118 1.00 85.50 94 TYR A N 1
ATOM 754 C CA . TYR A 1 94 ? -6.939 11.948 5.793 1.00 85.50 94 TYR A CA 1
ATOM 755 C C . TYR A 1 94 ? -7.522 11.232 7.020 1.00 85.50 94 TYR A C 1
ATOM 757 O O . TYR A 1 94 ? -8.742 11.108 7.135 1.00 85.50 94 TYR A O 1
ATOM 765 N N . LEU A 1 95 ? -6.668 10.795 7.951 1.00 88.50 95 LEU A N 1
ATOM 766 C CA . LEU A 1 95 ? -7.101 10.094 9.158 1.00 88.50 95 LEU A CA 1
ATOM 767 C C . LEU A 1 95 ? -7.813 11.027 10.154 1.00 88.50 95 LEU A C 1
ATOM 769 O O . LEU A 1 95 ? -8.583 10.533 10.971 1.00 88.50 95 LEU A O 1
ATOM 773 N N . LEU A 1 96 ? -7.634 12.356 10.063 1.00 86.06 96 LEU A N 1
ATOM 774 C CA . LEU A 1 96 ? -8.328 13.325 10.932 1.00 86.06 96 LEU A CA 1
ATOM 775 C C . LEU A 1 96 ? -9.848 13.298 10.741 1.00 86.06 96 LEU A C 1
ATOM 777 O O . LEU A 1 96 ? -10.593 13.629 11.659 1.00 86.06 96 LEU A O 1
ATOM 781 N N . ASN A 1 97 ? -10.305 12.863 9.566 1.00 86.75 97 ASN A N 1
ATOM 782 C CA . ASN A 1 97 ? -11.725 12.723 9.253 1.00 86.75 97 ASN A CA 1
ATOM 783 C C . ASN A 1 97 ? -12.338 11.436 9.830 1.00 86.75 97 ASN A C 1
ATOM 785 O O . ASN A 1 97 ? -13.530 11.186 9.655 1.00 86.75 97 ASN A O 1
ATOM 789 N N . ILE A 1 98 ? -11.540 10.583 10.481 1.00 89.31 98 ILE A N 1
ATOM 790 C CA . ILE A 1 98 ? -12.011 9.340 11.087 1.00 89.31 98 ILE A CA 1
ATOM 791 C C . ILE A 1 98 ? -12.293 9.607 12.558 1.00 89.31 98 ILE A C 1
ATOM 793 O O . ILE A 1 98 ? -11.430 9.453 13.415 1.00 89.31 98 ILE A O 1
ATOM 797 N N . GLN A 1 99 ? -13.533 9.985 12.838 1.00 90.19 99 GLN A N 1
ATOM 798 C CA . GLN A 1 99 ? -14.031 10.138 14.199 1.00 90.19 99 GLN A CA 1
ATOM 799 C C . GLN A 1 99 ? -14.844 8.909 14.602 1.00 90.19 99 GLN A C 1
ATOM 801 O O . GLN A 1 99 ? -15.418 8.213 13.755 1.00 90.19 99 GLN A O 1
ATOM 806 N N . GLN A 1 100 ? -14.859 8.603 15.894 1.00 89.94 100 GLN A N 1
ATOM 807 C CA . GLN A 1 100 ? -15.795 7.658 16.479 1.00 89.94 100 GLN A CA 1
ATOM 808 C C . GLN A 1 100 ? -17.192 8.281 16.410 1.00 89.94 100 GLN A C 1
ATOM 810 O O . GLN A 1 100 ? -17.374 9.442 16.760 1.00 89.94 100 GLN A O 1
ATOM 815 N N . ASN A 1 101 ? -18.177 7.524 15.929 1.00 89.12 101 ASN A N 1
ATOM 816 C CA . ASN A 1 101 ? -19.556 8.002 15.838 1.00 89.12 101 ASN A CA 1
ATOM 817 C C . ASN A 1 101 ? -20.288 7.782 17.170 1.00 89.12 101 ASN A C 1
ATOM 819 O O . ASN A 1 101 ? -19.951 6.868 17.926 1.00 89.12 101 ASN A O 1
ATOM 823 N N . LEU A 1 102 ? -21.316 8.588 17.457 1.00 85.56 102 LEU A N 1
ATOM 824 C CA . LEU A 1 102 ? -22.111 8.428 18.678 1.00 85.56 102 LEU A CA 1
ATOM 825 C C . LEU A 1 102 ? -22.770 7.039 18.700 1.00 85.56 102 LEU A C 1
ATOM 827 O O . LEU A 1 102 ? -23.373 6.620 17.715 1.00 85.56 102 LEU A O 1
ATOM 831 N N . GLY A 1 103 ? -22.625 6.317 19.813 1.00 84.62 103 GLY A N 1
ATOM 832 C CA . GLY A 1 103 ? -23.136 4.948 19.959 1.00 84.62 103 GLY A CA 1
ATOM 833 C C . GLY A 1 103 ? -22.321 3.872 19.228 1.00 84.62 103 GLY A C 1
ATOM 834 O O . GLY A 1 103 ? -22.657 2.694 19.312 1.00 84.62 103 GLY A O 1
ATOM 835 N N . GLN A 1 104 ? -21.242 4.239 18.534 1.00 88.56 104 GLN A N 1
ATOM 836 C CA . GLN A 1 104 ? -20.348 3.273 17.916 1.00 88.56 104 GLN A CA 1
ATOM 837 C C . GLN A 1 104 ? -19.415 2.648 18.957 1.00 88.56 104 GLN A C 1
ATOM 839 O O . GLN A 1 104 ? -18.724 3.365 19.684 1.00 88.56 104 GLN A O 1
ATOM 844 N N . SER A 1 105 ? -19.324 1.316 18.954 1.00 89.06 105 SER A N 1
ATOM 845 C CA . SER A 1 105 ? -18.383 0.595 19.813 1.00 89.06 105 SER A CA 1
ATOM 846 C C . SER A 1 105 ? -16.931 0.930 19.495 1.00 89.06 105 SER A C 1
ATOM 848 O O . SER A 1 105 ? -16.561 1.180 18.337 1.00 89.06 105 SER A O 1
ATOM 850 N N . LEU A 1 106 ? -16.077 0.873 20.515 1.00 88.31 106 LEU A N 1
ATOM 851 C CA . LEU A 1 106 ? -14.649 1.115 20.353 1.00 88.31 106 LEU A CA 1
ATOM 852 C C . LEU A 1 106 ? -14.017 0.155 19.341 1.00 88.31 106 LEU A C 1
ATOM 854 O O . LEU A 1 106 ? -13.239 0.577 18.486 1.00 88.31 106 LEU A O 1
ATOM 858 N N . ARG A 1 107 ? -14.400 -1.126 19.387 1.00 91.44 107 ARG A N 1
ATOM 859 C CA . ARG A 1 107 ? -13.914 -2.155 18.457 1.00 91.44 107 ARG A CA 1
ATOM 860 C C . ARG A 1 107 ? -14.201 -1.781 17.001 1.00 91.44 107 ARG A C 1
ATOM 862 O O . ARG A 1 107 ? -13.310 -1.854 16.159 1.00 91.44 107 ARG A O 1
ATOM 869 N N . SER A 1 108 ? -15.424 -1.332 16.713 1.00 92.12 108 SER A N 1
ATOM 870 C CA . SER A 1 108 ? -15.812 -0.902 15.366 1.00 92.12 108 SER A CA 1
ATOM 871 C C . SER A 1 108 ? -15.024 0.332 14.910 1.00 92.12 108 SER A C 1
ATOM 873 O O . SER A 1 108 ? -14.657 0.443 13.739 1.00 92.12 108 SER A O 1
ATOM 875 N N . TYR A 1 109 ? -14.755 1.273 15.820 1.00 91.94 109 TYR A N 1
ATOM 876 C CA . TYR A 1 109 ? -13.971 2.470 15.509 1.00 91.94 109 TYR A CA 1
ATOM 877 C C . TYR A 1 109 ? -12.523 2.120 15.174 1.00 91.94 109 TYR A C 1
ATOM 879 O O . TYR A 1 109 ? -12.021 2.539 14.131 1.00 91.94 109 TYR A O 1
ATOM 887 N N . VAL A 1 110 ? -11.894 1.295 16.010 1.00 91.62 110 VAL A N 1
ATOM 888 C CA . VAL A 1 110 ? -10.520 0.816 15.825 1.00 91.62 110 VAL A CA 1
ATOM 889 C C . VAL A 1 110 ? -10.359 0.113 14.487 1.00 91.62 110 VAL A C 1
ATOM 891 O O . VAL A 1 110 ? -9.440 0.445 13.744 1.00 91.62 110 VAL A O 1
ATOM 894 N N . GLN A 1 111 ? -11.277 -0.795 14.151 1.00 92.69 111 GLN A N 1
ATOM 895 C CA . GLN A 1 111 ? -11.247 -1.509 12.879 1.00 92.69 111 GLN A CA 1
ATOM 896 C C . GLN A 1 111 ? -11.304 -0.535 11.694 1.00 92.69 111 GLN A C 1
ATOM 898 O O . GLN A 1 111 ? -10.420 -0.551 10.840 1.00 92.69 111 GLN A O 1
ATOM 903 N N . ARG A 1 112 ? -12.268 0.400 11.689 1.00 93.25 112 ARG A N 1
ATOM 904 C CA . ARG A 1 112 ? -12.368 1.407 10.620 1.00 93.25 112 ARG A CA 1
ATOM 905 C C . ARG A 1 112 ? -11.107 2.265 10.523 1.00 93.25 112 ARG A C 1
ATOM 907 O O . ARG A 1 112 ? -10.675 2.588 9.418 1.00 93.25 112 ARG A O 1
ATOM 914 N N . PHE A 1 113 ? -10.539 2.668 11.655 1.00 91.75 113 PHE A N 1
ATOM 915 C CA . PHE A 1 113 ? -9.322 3.468 11.669 1.00 91.75 113 PHE A CA 1
ATOM 916 C C . PHE A 1 113 ? -8.139 2.690 11.081 1.00 91.75 113 PHE A C 1
ATOM 918 O O . PHE A 1 113 ? -7.442 3.213 10.213 1.00 91.75 113 PHE A O 1
ATOM 925 N N . GLN A 1 114 ? -7.938 1.436 11.492 1.00 90.81 114 GLN A N 1
ATOM 926 C CA . GLN A 1 114 ? -6.862 0.577 10.990 1.00 90.81 114 GLN A CA 1
ATOM 927 C C . GLN A 1 114 ? -6.988 0.319 9.479 1.00 90.81 114 GLN A C 1
ATOM 929 O O . GLN A 1 114 ? -6.008 0.501 8.754 1.00 90.81 114 GLN A O 1
ATOM 934 N N . ASP A 1 115 ? -8.198 0.036 8.986 1.00 90.81 115 ASP A N 1
ATOM 935 C CA . ASP A 1 115 ? -8.486 -0.189 7.558 1.00 90.81 115 ASP A CA 1
ATOM 936 C C . ASP A 1 115 ? -8.147 1.019 6.668 1.00 90.81 115 ASP A C 1
ATOM 938 O O . ASP A 1 115 ? -7.866 0.889 5.471 1.00 90.81 115 ASP A O 1
ATOM 942 N N . LYS A 1 116 ? -8.207 2.232 7.225 1.00 89.50 116 LYS A N 1
ATOM 943 C CA . LYS A 1 116 ? -7.805 3.457 6.524 1.00 89.50 116 LYS A CA 1
ATOM 944 C C . LYS A 1 116 ? -6.334 3.792 6.747 1.00 89.50 116 LYS A C 1
ATOM 946 O O . LYS A 1 116 ? -5.696 4.277 5.818 1.00 89.50 116 LYS A O 1
ATOM 951 N N . SER A 1 117 ? -5.800 3.510 7.934 1.00 88.06 117 SER A N 1
ATOM 952 C CA . SER A 1 117 ? -4.398 3.740 8.296 1.00 88.06 117 SER A CA 1
ATOM 953 C C . SER A 1 117 ? -3.436 2.943 7.413 1.00 88.06 117 SER A C 1
ATOM 955 O O . SER A 1 117 ? -2.421 3.480 6.986 1.00 88.06 117 SER A O 1
ATOM 957 N N . VAL A 1 118 ? -3.789 1.706 7.037 1.00 86.06 118 VAL A N 1
ATOM 958 C CA . VAL A 1 118 ? -2.966 0.866 6.138 1.00 86.06 118 VAL A CA 1
ATOM 959 C C . VAL A 1 118 ? -2.775 1.464 4.735 1.00 86.06 118 VAL A C 1
ATOM 961 O O . VAL A 1 118 ? -1.896 1.046 3.993 1.00 86.06 118 VAL A O 1
ATOM 964 N N . GLN A 1 119 ? -3.594 2.451 4.358 1.00 83.69 119 GLN A N 1
ATOM 965 C CA . GLN A 1 119 ? -3.512 3.137 3.065 1.00 83.69 119 GLN A CA 1
ATOM 966 C C . GLN A 1 119 ? -2.561 4.343 3.100 1.00 83.69 119 GLN A C 1
ATOM 968 O O . GLN A 1 119 ? -2.365 4.986 2.068 1.00 83.69 119 GLN A O 1
ATOM 973 N N . ILE A 1 120 ? -2.019 4.680 4.276 1.00 84.44 120 ILE A N 1
ATOM 974 C CA . ILE A 1 120 ? -1.065 5.772 4.463 1.00 84.44 120 ILE A CA 1
ATOM 975 C C . ILE A 1 120 ? 0.354 5.199 4.324 1.00 84.44 120 ILE A C 1
ATOM 977 O O . ILE A 1 120 ? 0.736 4.359 5.141 1.00 84.44 120 ILE A O 1
ATOM 981 N N . PRO A 1 121 ? 1.141 5.619 3.319 1.00 77.31 121 PRO A N 1
ATOM 982 C CA . PRO A 1 121 ? 2.539 5.214 3.204 1.00 77.31 121 PRO A CA 1
ATOM 983 C C . PRO A 1 121 ? 3.382 5.857 4.315 1.00 77.31 121 PRO A C 1
ATOM 985 O O . PRO A 1 121 ? 3.130 7.001 4.692 1.00 77.31 121 PRO A O 1
ATOM 988 N N . ASP A 1 122 ? 4.369 5.116 4.829 1.00 74.06 122 ASP A N 1
ATOM 989 C CA . ASP A 1 122 ? 5.305 5.535 5.888 1.00 74.06 122 ASP A CA 1
ATOM 990 C C . ASP A 1 122 ? 4.655 6.325 7.042 1.00 74.06 122 ASP A C 1
ATOM 992 O O . ASP A 1 122 ? 5.002 7.483 7.312 1.00 74.06 122 ASP A O 1
ATOM 996 N N . PRO A 1 123 ? 3.682 5.725 7.753 1.00 78.06 123 PRO A N 1
ATOM 997 C CA . PRO A 1 123 ? 2.950 6.427 8.792 1.00 78.06 123 PRO A CA 1
ATOM 998 C C . PRO A 1 123 ? 3.875 6.790 9.960 1.00 78.06 123 PRO A C 1
ATOM 1000 O O . PRO A 1 123 ? 4.440 5.930 10.635 1.00 78.06 123 PRO A O 1
ATOM 1003 N N . ASN A 1 124 ? 3.989 8.087 10.254 1.00 85.75 124 ASN A N 1
ATOM 1004 C CA . ASN A 1 124 ? 4.688 8.553 11.447 1.00 85.75 124 ASN A CA 1
ATOM 1005 C C . ASN A 1 124 ? 3.904 8.146 12.706 1.00 85.75 124 ASN A C 1
ATOM 1007 O O . ASN A 1 124 ? 2.791 8.622 12.931 1.00 85.75 124 ASN A O 1
ATOM 1011 N N . GLU A 1 125 ? 4.507 7.311 13.551 1.00 87.88 125 GLU A N 1
ATOM 1012 C CA . GLU A 1 125 ? 3.894 6.766 14.770 1.00 87.88 125 GLU A CA 1
ATOM 1013 C C . GLU A 1 125 ? 3.281 7.844 15.678 1.00 87.88 125 GLU A C 1
ATOM 1015 O O . GLU A 1 125 ? 2.145 7.692 16.129 1.00 87.88 125 GLU A O 1
ATOM 1020 N N . LYS A 1 126 ? 3.968 8.972 15.889 1.00 87.19 126 LYS A N 1
ATOM 1021 C CA . LYS A 1 126 ? 3.449 10.064 16.729 1.00 87.19 126 LYS A CA 1
ATOM 1022 C C . LYS A 1 126 ? 2.217 10.717 16.112 1.00 87.19 126 LYS A C 1
ATOM 1024 O O . LYS A 1 126 ? 1.288 11.071 16.834 1.00 87.19 126 LYS A O 1
ATOM 1029 N N . VAL A 1 127 ? 2.202 10.858 14.787 1.00 87.38 127 VAL A N 1
ATOM 1030 C CA . VAL A 1 127 ? 1.050 11.398 14.058 1.00 87.38 127 VAL A CA 1
ATOM 1031 C C . VAL A 1 127 ? -0.127 10.433 14.144 1.00 87.38 127 VAL A C 1
ATOM 1033 O O . VAL A 1 127 ? -1.235 10.873 14.424 1.00 87.38 127 VAL A O 1
ATOM 1036 N N . ILE A 1 128 ? 0.097 9.126 13.981 1.00 88.81 128 ILE A N 1
ATOM 1037 C CA . ILE A 1 128 ? -0.969 8.125 14.118 1.00 88.81 128 ILE A CA 1
ATOM 1038 C C . ILE A 1 128 ? -1.577 8.156 15.516 1.00 88.81 128 ILE A C 1
ATOM 1040 O O . ILE A 1 128 ? -2.799 8.191 15.627 1.00 88.81 128 ILE A O 1
ATOM 1044 N N . ILE A 1 129 ? -0.749 8.196 16.566 1.00 88.12 129 ILE A N 1
ATOM 1045 C CA . ILE A 1 129 ? -1.230 8.318 17.947 1.00 88.12 129 ILE A CA 1
ATOM 1046 C C . ILE A 1 129 ? -2.087 9.577 18.075 1.00 88.12 129 ILE A C 1
ATOM 1048 O O . ILE A 1 129 ? -3.249 9.469 18.445 1.00 88.12 129 ILE A O 1
ATOM 1052 N N . ALA A 1 130 ? -1.559 10.747 17.704 1.00 86.44 130 ALA A N 1
ATOM 1053 C CA . ALA A 1 130 ? -2.277 12.012 17.838 1.00 86.44 130 ALA A CA 1
ATOM 1054 C C . ALA A 1 130 ? -3.628 12.001 17.103 1.00 86.44 130 ALA A C 1
ATOM 1056 O O . ALA A 1 130 ? -4.659 12.323 17.695 1.00 86.44 130 ALA A O 1
ATOM 1057 N N . VAL A 1 131 ? -3.640 11.573 15.838 1.00 89.38 131 VAL A N 1
ATOM 1058 C CA . VAL A 1 131 ? -4.851 11.547 15.010 1.00 89.38 131 VAL A CA 1
ATOM 1059 C C . VAL A 1 131 ? -5.867 10.531 15.531 1.00 89.38 131 VAL A C 1
ATOM 1061 O O . VAL A 1 131 ? -7.046 10.858 15.645 1.00 89.38 131 VAL A O 1
ATOM 1064 N N . PHE A 1 132 ? -5.418 9.335 15.918 1.00 88.69 132 PHE A N 1
ATOM 1065 C CA . PHE A 1 132 ? -6.285 8.322 16.518 1.00 88.69 132 PHE A CA 1
ATOM 1066 C C . PHE A 1 132 ? -6.926 8.825 17.813 1.00 88.69 132 PHE A C 1
ATOM 1068 O O . PHE A 1 132 ? -8.127 8.647 18.014 1.00 88.69 132 PHE A O 1
ATOM 1075 N N . THR A 1 133 ? -6.141 9.484 18.672 1.00 85.38 133 THR A N 1
ATOM 1076 C CA . THR A 1 133 ? -6.636 10.021 19.944 1.00 85.38 133 THR A CA 1
ATOM 1077 C C . THR A 1 133 ? -7.576 11.206 19.770 1.00 85.38 133 THR A C 1
ATOM 1079 O O . THR A 1 133 ? -8.518 11.348 20.541 1.00 85.38 133 THR A O 1
ATOM 1082 N N . ASN A 1 134 ? -7.370 12.016 18.730 1.00 84.75 134 ASN A N 1
ATOM 1083 C CA . ASN A 1 134 ? -8.254 13.126 18.387 1.00 84.75 134 ASN A CA 1
ATOM 1084 C C . ASN A 1 134 ? -9.618 12.653 17.856 1.00 84.75 134 ASN A C 1
ATOM 1086 O O . ASN A 1 134 ? -10.603 13.375 17.961 1.00 84.75 134 ASN A O 1
ATOM 1090 N N . GLY A 1 135 ? -9.686 11.453 17.275 1.00 82.75 135 GLY A N 1
ATOM 1091 C CA . GLY A 1 135 ? -10.927 10.894 16.742 1.00 82.75 135 GLY A CA 1
ATOM 1092 C C . GLY A 1 135 ? -11.881 10.321 17.797 1.00 82.75 135 GLY A C 1
ATOM 1093 O O . GLY A 1 135 ? -12.990 9.931 17.442 1.00 82.75 135 GLY A O 1
ATOM 1094 N N . PHE A 1 136 ? -11.498 10.253 19.076 1.00 81.12 136 PHE A N 1
ATOM 1095 C CA . PHE A 1 136 ? -12.374 9.738 20.130 1.00 81.12 136 PHE A CA 1
ATOM 1096 C C . PHE A 1 136 ? -13.548 10.670 20.441 1.00 81.12 136 PHE A C 1
ATOM 1098 O O . PHE A 1 136 ? -13.393 11.886 20.538 1.00 81.12 136 PHE A O 1
ATOM 1105 N N . ILE A 1 137 ? -14.710 10.079 20.732 1.00 70.88 137 ILE A N 1
ATOM 1106 C CA . ILE A 1 137 ? -15.757 10.789 21.472 1.00 70.88 137 ILE A CA 1
ATOM 1107 C C . ILE A 1 137 ? -15.310 10.900 22.931 1.00 70.88 137 ILE A C 1
ATOM 1109 O O . ILE A 1 137 ? -14.794 9.944 23.514 1.00 70.88 137 ILE A O 1
ATOM 1113 N N . VAL A 1 138 ? -15.505 12.075 23.532 1.00 59.78 138 VAL A N 1
ATOM 1114 C CA . VAL A 1 138 ? -15.203 12.328 24.946 1.00 59.78 138 VAL A CA 1
ATOM 1115 C C . VAL A 1 138 ? -15.895 11.279 25.835 1.00 59.78 138 VAL A C 1
ATOM 1117 O O . VAL A 1 138 ? -17.117 11.183 25.862 1.00 59.78 138 VAL A O 1
ATOM 1120 N N . GLY A 1 139 ? -15.096 10.495 26.563 1.00 58.25 139 GLY A N 1
ATOM 1121 C CA . GLY A 1 139 ? -15.507 9.413 27.468 1.00 58.25 139 GLY A CA 1
ATOM 1122 C C . GLY A 1 139 ? -14.326 8.938 28.332 1.00 58.25 139 GLY A C 1
ATOM 1123 O O . GLY A 1 139 ? -13.230 9.494 28.220 1.00 58.25 139 GLY A O 1
ATOM 1124 N N . GLU A 1 140 ? -14.508 7.921 29.185 1.00 58.22 140 GLU A N 1
ATOM 1125 C CA . GLU A 1 140 ? -13.475 7.452 30.141 1.00 58.22 140 GLU A CA 1
ATOM 1126 C C . GLU A 1 140 ? -12.122 7.161 29.471 1.00 58.22 140 GLU A C 1
ATOM 1128 O O . GLU A 1 140 ? -11.080 7.643 29.922 1.00 58.22 140 GLU A O 1
ATOM 1133 N N . LEU A 1 141 ? -12.130 6.486 28.320 1.00 58.47 141 LEU A N 1
ATOM 1134 C CA . LEU A 1 141 ? -10.907 6.177 27.577 1.00 58.47 141 LEU A CA 1
ATOM 1135 C C . LEU A 1 141 ? -10.242 7.416 26.981 1.00 58.47 141 LEU A C 1
ATOM 1137 O O . LEU A 1 141 ? -9.016 7.509 26.991 1.00 58.47 141 LEU A O 1
ATOM 1141 N N . ASN A 1 142 ? -11.023 8.406 26.539 1.00 59.41 142 ASN A N 1
ATOM 1142 C CA . ASN A 1 142 ? -10.466 9.675 26.082 1.00 59.41 142 ASN A CA 1
ATOM 1143 C C . ASN A 1 142 ? -9.699 10.359 27.226 1.00 59.41 142 ASN A C 1
ATOM 1145 O O . ASN A 1 142 ? -8.578 10.829 27.038 1.00 59.41 142 ASN A O 1
ATOM 1149 N N . THR A 1 143 ? -10.253 10.335 28.443 1.00 60.06 143 THR A N 1
ATOM 1150 C CA . THR A 1 143 ? -9.581 10.914 29.614 1.00 60.06 143 THR A CA 1
ATOM 1151 C C . THR A 1 143 ? -8.346 10.126 30.060 1.00 60.06 143 THR A C 1
ATOM 1153 O O . THR A 1 143 ? -7.341 10.736 30.417 1.00 60.06 143 THR A O 1
ATOM 1156 N N . GLU A 1 144 ? -8.352 8.792 30.007 1.00 60.28 144 GLU A N 1
ATOM 1157 C CA . GLU A 1 144 ? -7.190 7.963 30.378 1.00 60.28 144 GLU A CA 1
ATOM 1158 C C . GLU A 1 144 ? -6.049 8.005 29.355 1.00 60.28 144 GLU A C 1
ATOM 1160 O O . GLU A 1 144 ? -4.863 7.861 29.690 1.00 60.28 144 GLU A O 1
ATOM 1165 N N . VAL A 1 145 ? -6.393 8.184 28.083 1.00 59.41 145 VAL A N 1
ATOM 1166 C CA . VAL A 1 145 ? -5.421 8.321 27.003 1.00 59.41 145 VAL A CA 1
ATOM 1167 C C . VAL A 1 145 ? -4.729 9.684 27.070 1.00 59.41 145 VAL A C 1
ATOM 1169 O O . VAL A 1 145 ? -3.503 9.725 26.990 1.00 59.41 145 VAL A O 1
ATOM 1172 N N . HIS A 1 146 ? -5.462 10.766 27.352 1.00 60.03 146 HIS A N 1
ATOM 1173 C CA . HIS A 1 146 ? -4.884 12.105 27.522 1.00 60.03 146 HIS A CA 1
ATOM 1174 C C . HIS A 1 146 ? -4.074 12.267 28.824 1.00 60.03 146 HIS A C 1
ATOM 1176 O O . HIS A 1 146 ? -3.084 12.995 28.839 1.00 60.03 146 HIS A O 1
ATOM 1182 N N . LYS A 1 147 ? -4.431 11.559 29.908 1.00 58.53 147 LYS A N 1
ATOM 1183 C CA . LYS A 1 147 ? -3.716 11.625 31.205 1.00 58.53 147 LYS A CA 1
ATOM 1184 C C . LYS A 1 147 ? -2.304 11.033 31.178 1.00 58.53 147 LYS A C 1
ATOM 1186 O O . LYS A 1 147 ? -1.453 11.435 31.965 1.00 58.53 147 LYS A O 1
ATOM 1191 N N . LYS A 1 148 ? -2.039 10.065 30.298 1.00 64.56 148 LYS A N 1
ATOM 1192 C CA . LYS A 1 148 ? -0.727 9.416 30.161 1.00 64.56 148 LYS A CA 1
ATOM 1193 C C . LYS A 1 148 ? -0.343 9.453 28.692 1.00 64.56 148 LYS A C 1
ATOM 1195 O O . LYS A 1 148 ? -0.752 8.563 27.948 1.00 64.56 148 LYS A O 1
ATOM 1200 N N . TYR A 1 149 ? 0.407 10.493 28.318 1.00 65.88 149 TYR A N 1
ATOM 1201 C CA . TYR A 1 149 ? 0.913 10.719 26.964 1.00 65.88 149 TYR A CA 1
ATOM 1202 C C . TYR A 1 149 ? 1.513 9.423 26.409 1.00 65.88 149 TYR A C 1
ATOM 1204 O O . TYR A 1 149 ? 2.532 8.943 26.906 1.00 65.88 149 TYR A O 1
ATOM 1212 N N . LEU A 1 150 ? 0.858 8.849 25.404 1.00 77.75 150 LEU A N 1
ATOM 1213 C CA . LEU A 1 150 ? 1.295 7.616 24.757 1.00 77.75 150 LEU A CA 1
ATOM 1214 C C . LEU A 1 150 ? 2.491 7.918 23.855 1.00 77.75 150 LEU A C 1
ATOM 1216 O O . LEU A 1 150 ? 2.449 8.861 23.064 1.00 77.75 150 LEU A O 1
ATOM 1220 N N . ARG A 1 151 ? 3.572 7.146 23.989 1.00 80.81 151 ARG A N 1
ATOM 1221 C CA . ARG A 1 151 ? 4.813 7.367 23.229 1.00 80.81 151 ARG A CA 1
ATOM 1222 C C . ARG A 1 151 ? 4.946 6.421 22.041 1.00 80.81 151 ARG A C 1
ATOM 1224 O O . ARG A 1 151 ? 5.663 6.763 21.107 1.00 80.81 151 ARG A O 1
ATOM 1231 N N . THR A 1 152 ? 4.258 5.277 22.074 1.00 88.06 152 THR A N 1
ATOM 1232 C CA . THR A 1 152 ? 4.326 4.242 21.030 1.00 88.06 152 THR A CA 1
ATOM 1233 C C . THR A 1 152 ? 2.946 3.680 20.670 1.00 88.06 152 THR A C 1
ATOM 1235 O O . THR A 1 152 ? 2.025 3.663 21.492 1.00 88.06 152 THR A O 1
ATOM 1238 N N . LEU A 1 153 ? 2.804 3.156 19.450 1.00 88.56 153 LEU A N 1
ATOM 1239 C CA . LEU A 1 153 ? 1.630 2.422 18.976 1.00 88.56 153 LEU A CA 1
ATOM 1240 C C . LEU A 1 153 ? 1.380 1.179 19.825 1.00 88.56 153 LEU A C 1
ATOM 1242 O O . LEU A 1 153 ? 0.234 0.815 20.056 1.00 88.56 153 LEU A O 1
ATOM 1246 N N . ARG A 1 154 ? 2.436 0.539 20.340 1.00 88.75 154 ARG A N 1
ATOM 1247 C CA . ARG A 1 154 ? 2.298 -0.613 21.240 1.00 88.75 154 ARG A CA 1
ATOM 1248 C C . ARG A 1 154 ? 1.513 -0.243 22.497 1.00 88.75 154 ARG A C 1
ATOM 1250 O O . ARG A 1 154 ? 0.567 -0.941 22.850 1.00 88.75 154 ARG A O 1
ATOM 1257 N N . GLU A 1 155 ? 1.896 0.847 23.157 1.00 87.94 155 GLU A N 1
ATOM 1258 C CA . GLU A 1 155 ? 1.193 1.337 24.348 1.00 87.94 155 GLU A CA 1
ATOM 1259 C C . GLU A 1 155 ? -0.253 1.724 24.025 1.00 87.94 155 GLU A C 1
ATOM 1261 O O . GLU A 1 155 ? -1.161 1.437 24.809 1.00 87.94 155 GLU A O 1
ATOM 1266 N N . LEU A 1 156 ? -0.469 2.351 22.863 1.00 87.69 156 LEU A N 1
ATOM 1267 C CA . LEU A 1 156 ? -1.799 2.700 22.380 1.00 87.69 156 LEU A CA 1
ATOM 1268 C C . LEU A 1 156 ? -2.684 1.460 22.247 1.00 87.69 156 LEU A C 1
ATOM 1270 O O . LEU A 1 156 ? -3.751 1.405 22.856 1.00 87.69 156 LEU A O 1
ATOM 1274 N N . TRP A 1 157 ? -2.234 0.452 21.501 1.00 89.06 157 TRP A N 1
ATOM 1275 C CA . TRP A 1 157 ? -3.030 -0.746 21.242 1.00 89.06 157 TRP A CA 1
ATOM 1276 C C . TRP A 1 157 ? -3.293 -1.563 22.508 1.00 89.06 157 TRP A C 1
ATOM 1278 O O . TRP A 1 157 ? -4.397 -2.072 22.681 1.00 89.06 157 TRP A O 1
ATOM 1288 N N . GLN A 1 158 ? -2.347 -1.609 23.451 1.00 89.00 158 GLN A N 1
ATOM 1289 C CA . GLN A 1 158 ? -2.576 -2.226 24.762 1.00 89.00 158 GLN A CA 1
ATOM 1290 C C . GLN A 1 158 ? -3.683 -1.529 25.563 1.00 89.00 158 GLN A C 1
ATOM 1292 O O . GLN A 1 158 ? -4.468 -2.198 26.235 1.00 89.00 158 GLN A O 1
ATOM 1297 N N . LYS A 1 159 ? -3.756 -0.192 25.523 1.00 85.94 159 LYS A N 1
ATOM 1298 C CA . LYS A 1 159 ? -4.850 0.545 26.175 1.00 85.94 159 LYS A CA 1
ATOM 1299 C C . LYS A 1 159 ? -6.179 0.337 25.460 1.00 85.94 159 LYS A C 1
ATOM 1301 O O . LYS A 1 159 ? -7.187 0.139 26.127 1.00 85.94 159 LYS A O 1
ATOM 1306 N N . VAL A 1 160 ? -6.175 0.379 24.129 1.00 88.38 160 VAL A N 1
ATOM 1307 C CA . VAL A 1 160 ? -7.374 0.151 23.314 1.00 88.38 160 VAL A CA 1
ATOM 1308 C C . VAL A 1 160 ? -7.989 -1.207 23.636 1.00 88.38 160 VAL A C 1
ATOM 1310 O O . VAL A 1 160 ? -9.186 -1.275 23.889 1.00 88.38 160 VAL A O 1
ATOM 1313 N N . GLU A 1 161 ? -7.175 -2.259 23.714 1.00 89.69 161 GLU A N 1
ATOM 1314 C CA . GLU A 1 161 ? -7.641 -3.607 24.047 1.00 89.69 161 GLU A CA 1
ATOM 1315 C C . GLU A 1 161 ? -8.309 -3.663 25.429 1.00 89.69 161 GLU A C 1
ATOM 1317 O O . GLU A 1 161 ? -9.426 -4.158 25.567 1.00 89.69 161 GLU A O 1
ATOM 1322 N N . LYS A 1 162 ? -7.682 -3.064 26.451 1.00 87.50 162 LYS A N 1
ATOM 1323 C CA . LYS A 1 162 ? -8.289 -2.943 27.789 1.00 87.50 162 LYS A CA 1
ATOM 1324 C C . LYS A 1 162 ? -9.606 -2.166 27.757 1.00 87.50 162 LYS A C 1
ATOM 1326 O O . LYS A 1 162 ? -10.550 -2.525 28.456 1.00 87.50 162 LYS A O 1
ATOM 1331 N N . GLY A 1 163 ? -9.674 -1.120 26.937 1.00 86.06 163 GLY A N 1
ATOM 1332 C CA . GLY A 1 163 ? -10.887 -0.338 26.733 1.00 86.06 163 GLY A CA 1
ATOM 1333 C C . GLY A 1 163 ? -12.019 -1.149 26.108 1.00 86.06 163 GLY A C 1
ATOM 1334 O O . GLY A 1 163 ? -13.148 -1.066 26.583 1.00 86.06 163 GLY A O 1
ATOM 1335 N N . ILE A 1 164 ? -11.715 -1.980 25.106 1.00 88.56 164 ILE A N 1
ATOM 1336 C CA . ILE A 1 164 ? -12.696 -2.868 24.464 1.00 88.56 164 ILE A CA 1
ATOM 1337 C C . ILE A 1 164 ? -13.232 -3.874 25.487 1.00 88.56 164 ILE A C 1
ATOM 1339 O O . ILE A 1 164 ? -14.442 -4.049 25.594 1.00 88.56 164 ILE A O 1
ATOM 1343 N N . GLN A 1 165 ? -12.349 -4.484 26.282 1.00 88.94 165 GLN A N 1
ATOM 1344 C CA . GLN A 1 165 ? -12.738 -5.437 27.326 1.00 88.94 165 GLN A CA 1
ATOM 1345 C C . GLN A 1 165 ? -13.642 -4.794 28.386 1.00 88.94 165 GLN A C 1
ATOM 1347 O O . GLN A 1 165 ? -14.656 -5.376 28.767 1.00 88.94 165 GLN A O 1
ATOM 1352 N N . SER A 1 166 ? -13.310 -3.579 28.832 1.00 87.00 166 SER A N 1
ATOM 1353 C CA . SER A 1 166 ? -14.137 -2.819 29.776 1.00 87.00 166 SER A CA 1
ATOM 1354 C C . SER A 1 166 ? -15.517 -2.484 29.192 1.00 87.00 166 SER A C 1
ATOM 1356 O O . SER A 1 166 ? -16.537 -2.678 29.855 1.00 87.00 166 SER A O 1
ATOM 1358 N N . GLU A 1 167 ? -15.578 -2.042 27.931 1.00 86.94 167 GLU A N 1
ATOM 1359 C CA . GLU A 1 167 ? -16.837 -1.756 27.230 1.00 86.94 167 GLU A CA 1
ATOM 1360 C C . GLU A 1 167 ? -17.722 -3.009 27.112 1.00 86.94 167 GLU A C 1
ATOM 1362 O O . GLU A 1 167 ? -18.916 -2.954 27.420 1.00 86.94 167 GLU A O 1
ATOM 1367 N N . ASP A 1 168 ? -17.135 -4.144 26.722 1.00 87.94 168 ASP A N 1
ATOM 1368 C CA . ASP A 1 168 ? -17.832 -5.426 26.589 1.00 87.94 168 ASP A CA 1
ATOM 1369 C C . ASP A 1 168 ? -18.381 -5.913 27.949 1.00 87.94 168 ASP A C 1
ATOM 1371 O O . ASP A 1 168 ? -19.551 -6.297 28.035 1.00 87.94 168 ASP A O 1
ATOM 1375 N N . LEU A 1 169 ? -17.594 -5.827 29.031 1.00 88.25 169 LEU A N 1
ATOM 1376 C CA . LEU A 1 169 ? -18.040 -6.168 30.393 1.00 88.25 169 LEU A CA 1
ATOM 1377 C C . LEU A 1 169 ? -19.187 -5.268 30.871 1.00 88.25 169 LEU A C 1
ATOM 1379 O O . LEU A 1 169 ? -20.176 -5.748 31.431 1.00 88.25 169 LEU A O 1
ATOM 1383 N N . ASN A 1 170 ? -19.083 -3.961 30.626 1.00 86.94 170 ASN A N 1
ATOM 1384 C CA . ASN A 1 170 ? -20.122 -2.999 30.981 1.00 86.94 170 ASN A CA 1
ATOM 1385 C C . ASN A 1 170 ? -21.422 -3.245 30.206 1.00 86.94 170 ASN A C 1
ATOM 1387 O O . ASN A 1 170 ? -22.506 -3.110 30.781 1.00 86.94 170 ASN A O 1
ATOM 1391 N N . ARG A 1 171 ? -21.335 -3.636 28.927 1.00 86.44 171 ARG A N 1
ATOM 1392 C CA . ARG A 1 171 ? -22.502 -4.012 28.117 1.00 86.44 171 ARG A CA 1
ATOM 1393 C C . ARG A 1 171 ? -23.215 -5.228 28.710 1.00 86.44 171 ARG A C 1
ATOM 1395 O O . ARG A 1 171 ? -24.412 -5.140 28.974 1.00 86.44 171 ARG A O 1
ATOM 1402 N N . ILE A 1 172 ? -22.478 -6.299 29.012 1.00 88.19 172 ILE A N 1
ATOM 1403 C CA . ILE A 1 172 ? -23.032 -7.527 29.610 1.00 88.19 172 ILE A CA 1
ATOM 1404 C C . ILE A 1 172 ? -23.702 -7.229 30.959 1.00 88.19 172 ILE A C 1
ATOM 1406 O O . ILE A 1 172 ? -24.821 -7.673 31.213 1.00 88.19 172 ILE A O 1
ATOM 1410 N N . ASN A 1 173 ? -23.054 -6.439 31.821 1.00 88.44 173 ASN A N 1
ATOM 1411 C CA . ASN A 1 173 ? -23.619 -6.065 33.119 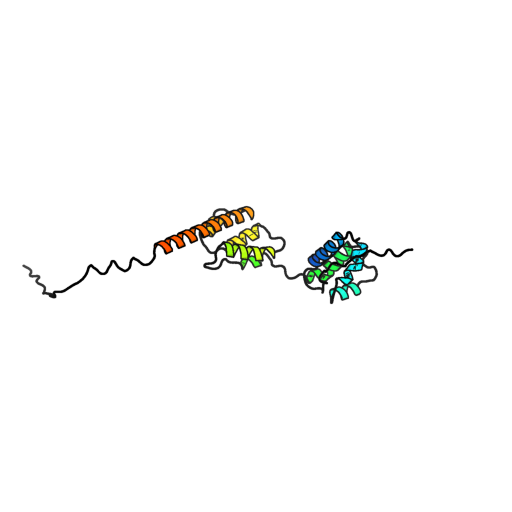1.00 88.44 173 ASN A CA 1
ATOM 1412 C C . ASN A 1 173 ? -24.926 -5.268 32.981 1.00 88.44 173 ASN A C 1
ATOM 1414 O O . ASN A 1 173 ? -25.876 -5.519 33.724 1.00 88.44 173 ASN A O 1
ATOM 1418 N N . ARG A 1 174 ? -25.003 -4.336 32.022 1.00 86.44 174 ARG A N 1
ATOM 1419 C CA . ARG A 1 174 ? -26.233 -3.575 31.740 1.00 86.44 174 ARG A CA 1
ATOM 1420 C C . ARG A 1 174 ? -27.346 -4.477 31.212 1.00 86.44 174 ARG A C 1
ATOM 1422 O O . ARG A 1 174 ? -28.469 -4.388 31.699 1.00 86.44 174 ARG A O 1
ATOM 1429 N N . GLU A 1 175 ? -27.041 -5.369 30.273 1.00 88.88 175 GLU A N 1
ATOM 1430 C CA . GLU A 1 175 ? -28.001 -6.344 29.734 1.00 88.88 175 GLU A CA 1
ATOM 1431 C C . GLU A 1 175 ? -28.543 -7.267 30.836 1.00 88.88 175 GLU A C 1
ATOM 1433 O O . GLU A 1 175 ? -29.754 -7.469 30.938 1.00 88.88 175 GLU A O 1
ATOM 1438 N N . ALA A 1 176 ? -27.675 -7.745 31.732 1.00 87.62 176 ALA A N 1
ATOM 1439 C CA . ALA A 1 176 ? -28.070 -8.558 32.879 1.00 87.62 176 ALA A CA 1
ATOM 1440 C C . ALA A 1 176 ? -28.972 -7.796 33.869 1.00 87.62 176 ALA A C 1
ATOM 1442 O O . ALA A 1 176 ? -29.915 -8.373 34.411 1.00 87.62 176 ALA A O 1
ATOM 1443 N N . GLN A 1 177 ? -28.718 -6.505 34.109 1.00 82.62 177 GLN A N 1
ATOM 1444 C CA . GLN A 1 177 ? -29.579 -5.669 34.955 1.00 82.62 177 GLN A CA 1
ATOM 1445 C C . GLN A 1 177 ? -30.950 -5.411 34.320 1.00 82.62 177 GLN A C 1
ATOM 1447 O O . GLN A 1 177 ? -31.965 -5.483 35.016 1.00 82.62 177 GLN A O 1
ATOM 1452 N N . ILE A 1 178 ? -30.999 -5.163 33.009 1.00 84.19 178 ILE A N 1
ATOM 1453 C CA . ILE A 1 178 ? -32.255 -4.982 32.269 1.00 84.19 178 ILE A CA 1
ATOM 1454 C C . ILE A 1 178 ? -33.075 -6.279 32.300 1.00 84.19 178 ILE A C 1
ATOM 1456 O O . ILE A 1 178 ? -34.264 -6.236 32.609 1.00 84.19 178 ILE A O 1
ATOM 1460 N N . ALA A 1 179 ? -32.442 -7.436 32.085 1.00 82.19 179 ALA A N 1
ATOM 1461 C CA . ALA A 1 179 ? -33.104 -8.740 32.147 1.00 82.19 179 ALA A CA 1
ATOM 1462 C C . ALA A 1 179 ? -33.675 -9.062 33.543 1.00 82.19 179 ALA A C 1
ATOM 1464 O O . ALA A 1 179 ? -34.747 -9.652 33.652 1.00 82.19 179 ALA A O 1
ATOM 1465 N N . ARG A 1 180 ? -32.997 -8.636 34.619 1.00 77.31 180 ARG A N 1
ATOM 1466 C CA . ARG A 1 180 ? -33.488 -8.775 36.005 1.00 77.31 180 ARG A CA 1
ATOM 1467 C C . ARG A 1 180 ? -34.644 -7.831 36.348 1.00 77.31 180 ARG A C 1
ATOM 1469 O O . ARG A 1 180 ? -35.336 -8.073 37.329 1.00 77.31 180 ARG A O 1
ATOM 1476 N N . SER A 1 181 ? -34.855 -6.777 35.559 1.00 70.19 181 SER A N 1
ATOM 1477 C CA . SER A 1 181 ? -35.837 -5.714 35.823 1.00 70.19 181 SER A CA 1
ATOM 1478 C C . SER A 1 181 ? -37.138 -5.855 35.007 1.00 70.19 181 SER A C 1
ATOM 1480 O O . SER A 1 181 ? -37.883 -4.885 34.872 1.00 70.19 181 SER A O 1
ATOM 1482 N N . GLY A 1 182 ? -37.415 -7.045 34.451 1.00 59.94 182 GLY A N 1
ATOM 1483 C CA . GLY A 1 182 ? -38.649 -7.367 33.712 1.00 59.94 182 GLY A CA 1
ATOM 1484 C C . GLY A 1 182 ? -39.952 -7.141 34.513 1.00 59.94 182 GLY A C 1
ATOM 1485 O O . GLY A 1 182 ? -39.914 -6.981 35.732 1.00 59.94 182 GLY A O 1
ATOM 1486 N N . PRO A 1 183 ? -41.122 -7.073 33.845 1.00 54.00 183 PRO A N 1
ATOM 1487 C CA . PRO A 1 183 ? -42.248 -6.223 34.234 1.00 54.00 183 PRO A CA 1
ATOM 1488 C C . PRO A 1 183 ? -43.094 -6.808 35.375 1.00 54.00 183 PRO A C 1
ATOM 1490 O O . PRO A 1 183 ? -44.176 -7.326 35.129 1.00 54.00 183 PRO A O 1
ATOM 1493 N N . ASP A 1 184 ? -42.652 -6.677 36.627 1.00 48.50 184 ASP A N 1
ATOM 1494 C CA . ASP A 1 184 ? -43.474 -7.066 37.790 1.00 48.50 184 ASP A CA 1
ATOM 1495 C C . ASP A 1 184 ? -43.529 -6.012 38.910 1.00 48.50 184 ASP A C 1
ATOM 1497 O O . ASP A 1 184 ? -43.699 -6.300 40.091 1.00 48.50 184 ASP A O 1
ATOM 1501 N N . SER A 1 185 ? -43.401 -4.734 38.548 1.00 50.56 185 SER A N 1
ATOM 1502 C CA . SER A 1 185 ? -43.508 -3.614 39.497 1.00 50.56 185 SER A CA 1
ATOM 1503 C C . SER A 1 185 ? -44.768 -2.756 39.322 1.00 50.56 185 SER A C 1
ATOM 1505 O O . SER A 1 185 ? -44.987 -1.827 40.098 1.00 50.56 185 SER A O 1
ATOM 1507 N N . ARG A 1 186 ? -45.657 -3.081 38.367 1.00 47.41 186 ARG A N 1
ATOM 1508 C CA . ARG A 1 186 ? -46.903 -2.318 38.124 1.00 47.41 186 ARG A CA 1
ATOM 1509 C C . ARG A 1 186 ? -48.161 -2.824 38.840 1.00 47.41 186 ARG A C 1
ATOM 1511 O O . ARG A 1 186 ? -49.175 -2.146 38.753 1.00 47.41 186 ARG A O 1
ATOM 1518 N N . LYS A 1 187 ? -48.126 -3.931 39.595 1.00 45.75 187 LYS A N 1
ATOM 1519 C CA . LYS A 1 187 ? -49.328 -4.466 40.281 1.00 45.75 187 LYS A CA 1
ATOM 1520 C C . LYS A 1 187 ? -49.420 -4.237 41.793 1.00 45.75 187 LYS A C 1
ATOM 1522 O O . LYS A 1 187 ? -50.352 -4.730 42.418 1.00 45.75 187 LYS A O 1
ATOM 1527 N N . LYS A 1 188 ? -48.517 -3.461 42.405 1.00 41.91 188 LYS A N 1
ATOM 1528 C CA . LYS A 1 188 ? -48.541 -3.228 43.864 1.00 41.91 188 LYS A CA 1
ATOM 1529 C C . LYS A 1 188 ? -48.590 -1.756 44.270 1.00 41.91 188 LYS A C 1
ATOM 1531 O O . LYS A 1 188 ? -47.937 -1.350 45.227 1.00 41.91 188 LYS A O 1
ATOM 1536 N N . LYS A 1 189 ? -49.372 -0.944 43.552 1.00 42.06 189 LYS A N 1
ATOM 1537 C CA . LYS A 1 189 ? -49.676 0.430 43.987 1.00 42.06 189 LYS A CA 1
ATOM 1538 C C . LYS A 1 189 ? -51.122 0.867 43.734 1.00 42.06 189 LYS A C 1
ATOM 1540 O O . LYS A 1 189 ? -51.369 2.046 43.535 1.00 42.06 189 LYS A O 1
ATOM 1545 N N . GLU A 1 190 ? -52.065 -0.074 43.781 1.00 38.94 190 GLU A N 1
ATOM 1546 C CA . GLU A 1 190 ? -53.498 0.215 43.593 1.00 38.94 190 GLU A CA 1
ATOM 1547 C C . GLU A 1 190 ? -54.406 -0.463 44.642 1.00 38.9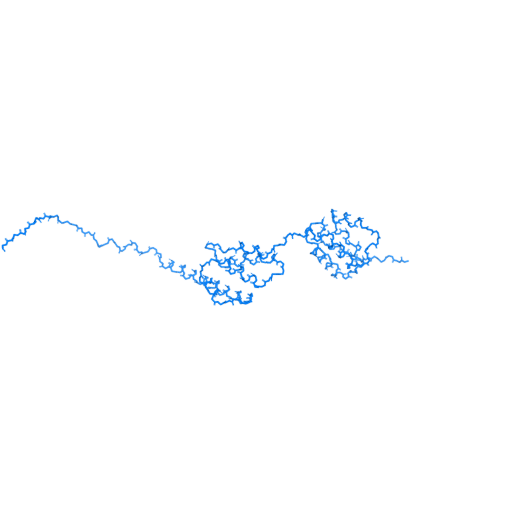4 190 GLU A C 1
ATOM 1549 O O . GLU A 1 190 ? -55.594 -0.643 44.426 1.00 38.94 190 GLU A O 1
ATOM 1554 N N . SER A 1 191 ? -53.861 -0.823 45.814 1.00 45.16 191 SER A N 1
ATOM 1555 C CA . SER A 1 191 ? -54.638 -1.398 46.935 1.00 45.16 191 SER A CA 1
ATOM 1556 C C . SER A 1 191 ? -54.635 -0.523 48.196 1.00 45.16 191 SER A C 1
ATOM 1558 O O . SER A 1 191 ? -54.966 -0.985 49.288 1.00 45.16 191 SER A O 1
ATOM 1560 N N . SER A 1 192 ? -54.244 0.747 48.109 1.00 47.06 192 SER A N 1
ATOM 1561 C CA . SER A 1 192 ? -54.296 1.635 49.276 1.00 47.06 192 SER A CA 1
ATOM 1562 C C . SER A 1 192 ? -54.622 3.057 48.857 1.00 47.06 192 SER A C 1
ATOM 1564 O O . SER A 1 192 ? -53.740 3.911 48.875 1.00 47.06 192 SER A O 1
ATOM 1566 N N . ARG A 1 193 ? -55.873 3.275 48.428 1.00 50.28 193 ARG A N 1
ATOM 1567 C CA . ARG A 1 193 ? -56.652 4.522 48.580 1.00 50.28 193 ARG A CA 1
ATOM 1568 C C . ARG A 1 193 ? -57.973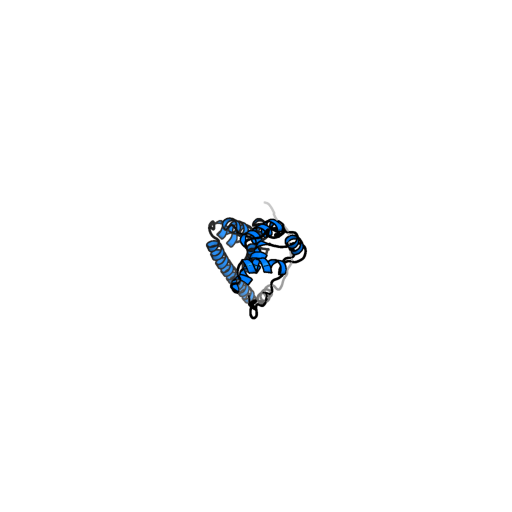 4.413 47.801 1.00 50.28 193 ARG A C 1
ATOM 1570 O O . ARG A 1 193 ? -58.087 4.907 46.690 1.00 50.28 193 ARG A O 1
ATOM 1577 N N . GLY A 1 194 ? -58.953 3.757 48.411 1.00 34.69 194 GLY A N 1
ATOM 1578 C CA . GLY A 1 194 ? -60.378 4.081 48.274 1.00 34.69 194 GLY A CA 1
ATOM 1579 C C . GLY A 1 194 ? -60.899 4.231 49.709 1.00 34.69 194 GLY A C 1
ATOM 1580 O O . GLY A 1 194 ? -60.433 3.501 50.580 1.00 34.69 194 GLY A O 1
ATOM 1581 N N . ASP A 1 195 ? -61.758 5.168 50.083 1.00 40.91 195 ASP A N 1
ATOM 1582 C CA . ASP A 1 195 ? -62.608 6.102 49.335 1.00 40.91 195 ASP A CA 1
ATOM 1583 C C . ASP A 1 195 ? -62.991 7.268 50.307 1.00 40.91 195 ASP A C 1
ATOM 1585 O O . ASP A 1 195 ? -62.437 7.300 51.414 1.00 40.91 195 ASP A O 1
ATOM 1589 N N . PRO A 1 196 ? -63.827 8.276 49.968 1.00 50.34 196 PRO A N 1
ATOM 1590 C CA . PRO A 1 196 ? -63.523 9.673 50.247 1.00 50.34 196 PRO A CA 1
ATOM 1591 C C . PRO A 1 196 ? -64.627 10.375 51.067 1.00 50.34 196 PRO A C 1
ATOM 1593 O O . PRO A 1 196 ? -65.681 9.827 51.372 1.00 50.34 196 PRO A O 1
ATOM 1596 N N . GLY A 1 197 ? -64.405 11.662 51.327 1.00 31.27 197 GLY A N 1
ATOM 1597 C CA . GLY A 1 197 ? -65.487 12.635 51.461 1.00 31.27 197 GLY A CA 1
ATOM 1598 C C . GLY A 1 197 ? -66.025 12.845 52.873 1.00 31.27 197 GLY A C 1
ATOM 1599 O O . GLY A 1 197 ? -66.711 12.002 53.434 1.00 31.27 197 GLY A O 1
ATOM 1600 N N . THR A 1 198 ? -65.835 14.055 53.398 1.00 34.38 198 THR A N 1
ATOM 1601 C CA . THR A 1 198 ? -66.965 14.975 53.585 1.00 34.38 198 THR A CA 1
ATOM 1602 C C . THR A 1 198 ? -66.447 16.411 53.696 1.00 34.38 198 THR A C 1
ATOM 1604 O O . THR A 1 198 ? -65.542 16.739 54.454 1.00 34.38 198 THR A O 1
ATOM 1607 N N . THR A 1 199 ? -67.039 17.220 52.830 1.00 35.84 199 THR A N 1
ATOM 1608 C CA . THR A 1 199 ? -67.114 18.676 52.717 1.00 35.84 199 THR A CA 1
ATOM 1609 C C . THR A 1 199 ? -67.245 19.458 54.024 1.00 35.84 199 THR A C 1
ATOM 1611 O O . THR A 1 199 ? -67.951 19.031 54.930 1.00 35.84 199 THR A O 1
ATOM 1614 N N . GLY A 1 200 ? -66.740 20.696 54.027 1.00 32.66 200 GLY A N 1
ATOM 1615 C CA . GLY A 1 200 ? -67.292 21.757 54.875 1.00 32.66 200 GLY A CA 1
ATOM 1616 C C . GLY A 1 200 ? -66.272 22.798 55.308 1.00 32.66 200 GLY A C 1
ATOM 1617 O O . GLY A 1 200 ? -65.729 22.710 56.402 1.00 32.66 200 GLY A O 1
ATOM 1618 N N . GLY A 1 201 ? -66.033 23.805 54.466 1.00 38.38 201 GLY A N 1
ATOM 1619 C CA . GLY A 1 201 ? -65.441 25.055 54.933 1.00 38.38 201 GLY A CA 1
ATOM 1620 C C . GLY A 1 201 ? -66.434 25.786 55.837 1.00 38.38 201 GLY A C 1
ATOM 1621 O O . GLY A 1 201 ? -67.594 25.939 55.463 1.00 38.38 201 GLY A O 1
ATOM 1622 N N . PHE A 1 202 ? -65.974 26.247 56.999 1.00 37.22 202 PHE A N 1
ATOM 1623 C CA . PHE A 1 202 ? -66.673 27.246 57.803 1.00 37.22 202 PHE A CA 1
ATOM 1624 C C . PHE A 1 202 ? -65.714 28.315 58.328 1.00 37.22 202 PHE A C 1
ATOM 1626 O O . PHE A 1 202 ? -64.509 28.114 58.455 1.00 37.22 202 PHE A O 1
ATOM 1633 N N . GLN A 1 203 ? -66.319 29.479 58.518 1.00 39.84 203 GLN A N 1
ATOM 1634 C CA . GLN A 1 203 ? -65.775 30.823 58.600 1.00 39.84 203 GLN A CA 1
ATOM 1635 C C . GLN A 1 203 ? -64.907 31.145 59.826 1.00 39.84 203 GLN A C 1
ATOM 1637 O O . GLN A 1 203 ? -65.075 30.616 60.918 1.00 39.84 203 GLN A O 1
ATOM 1642 N N . SER A 1 204 ? -64.044 32.129 59.573 1.00 40.75 204 SER A N 1
ATOM 1643 C CA . SER A 1 204 ? -63.413 33.106 60.464 1.00 40.75 204 SER A CA 1
ATOM 1644 C C . SER A 1 204 ? -64.140 33.417 61.782 1.00 40.75 204 SER A C 1
ATOM 1646 O O . SER A 1 204 ? -65.326 33.743 61.772 1.00 40.75 204 SER A O 1
ATOM 1648 N N . LEU A 1 205 ? -63.379 33.479 62.880 1.00 34.62 205 LEU A N 1
ATOM 1649 C CA . LEU A 1 205 ? -63.661 34.350 64.024 1.00 34.62 205 LEU A CA 1
ATOM 1650 C C . LEU A 1 205 ? -62.336 34.732 64.707 1.00 34.62 205 LEU A C 1
ATOM 1652 O O . LEU A 1 205 ? -61.787 33.970 65.496 1.00 34.62 205 LEU A O 1
ATOM 1656 N N . ASN A 1 206 ? -61.829 35.923 64.387 1.00 34.53 206 ASN A N 1
ATOM 1657 C CA . ASN A 1 206 ? -60.974 36.685 65.292 1.00 34.53 206 ASN A CA 1
ATOM 1658 C C . ASN A 1 206 ? -61.882 37.698 65.987 1.00 34.53 206 ASN A C 1
ATOM 1660 O O . ASN A 1 206 ? -62.555 38.478 65.311 1.00 34.53 206 ASN A O 1
ATOM 1664 N N . GLN A 1 207 ? -61.902 37.677 67.316 1.00 41.94 207 GLN A N 1
ATOM 1665 C CA . GLN A 1 207 ? -62.477 38.745 68.119 1.00 41.94 207 GLN A CA 1
ATOM 1666 C C . GLN A 1 207 ? -61.429 39.192 69.132 1.00 41.94 207 GLN A C 1
ATOM 1668 O O . GLN A 1 207 ? -61.050 38.435 70.025 1.00 41.94 207 GLN A O 1
ATOM 1673 N N . ASP A 1 208 ? -60.962 40.420 68.927 1.00 41.25 208 ASP A N 1
ATOM 1674 C CA . ASP A 1 208 ? -60.178 41.201 69.871 1.00 41.25 208 ASP A CA 1
ATOM 1675 C C . ASP A 1 208 ? -60.944 41.410 71.184 1.00 41.25 208 ASP A C 1
ATOM 1677 O O . ASP A 1 208 ? -62.163 41.637 71.189 1.00 41.25 208 ASP A O 1
ATOM 1681 N N . ARG A 1 209 ? -60.199 41.418 72.290 1.00 43.81 209 ARG A N 1
ATOM 1682 C CA . ARG A 1 209 ? -60.516 42.220 73.469 1.00 43.81 209 ARG A CA 1
ATOM 1683 C C . ARG A 1 209 ? -59.234 42.743 74.096 1.00 43.81 209 ARG A C 1
ATOM 1685 O O . ARG A 1 209 ? -58.273 41.949 74.185 1.00 43.81 209 ARG A O 1
#

Radius of gyration: 36.19 Å; chains: 1; bounding box: 92×68×106 Å

pLDDT: mean 79.25, std 18.88, range [31.27, 97.31]

Sequence (209 aa):
MKRGSLPNFKLPTLLPYDGRGDPENHLHAFISAFRLYCVSDSVICRIFPVFLQETARKWFCGLESRSIFSLGELVNKFIHRFISSRPTTKTSAYLLNIQQNLGQSLRSYVQRFQDKSVQIPDPNEKVIIAVFTNGFIVGELNTEVHKKYLRTLRELWQKVEKGIQSEDLNRINREAQIARSGPDSRKKKESSRGDPGTTGGFQSLNQDR

Foldseek 3Di:
DDDDDDPDDDDDPDAAAALAAALVVSLCVLVVSVVVVVHDFVVSVVCNLVSHDHPRNVVVVPDDPPQDDGSVSVSVVSCVRRVVNHPDQDALVNLLPLAQDVPHALVRSVVVSVVVVVSHPPDDFLSSLVSSLNRYDDDPLNVVCVVDPDDGPVVVVVSSVVRNVVVVVVVVVVVVVVVVCPPDPPPPPPPPDDDDDDDDDDDDDDDDD